Protein AF-A0AAV5U5J7-F1 (afdb_monomer)

Structure (mmCIF, N/CA/C/O backbone):
data_AF-A0AAV5U5J7-F1
#
_entry.id   AF-A0AAV5U5J7-F1
#
loop_
_atom_site.group_PDB
_atom_site.id
_atom_site.type_symbol
_atom_site.label_atom_id
_atom_site.label_alt_id
_atom_site.label_comp_id
_atom_site.label_asym_id
_atom_site.label_entity_id
_atom_site.label_seq_id
_atom_site.pdbx_PDB_ins_code
_atom_site.Cartn_x
_atom_site.Cartn_y
_atom_site.Cartn_z
_atom_site.occupancy
_atom_site.B_iso_or_equiv
_atom_site.auth_seq_id
_atom_site.auth_comp_id
_atom_site.auth_asym_id
_atom_site.auth_atom_id
_atom_site.pdbx_PDB_model_num
ATOM 1 N N . SER A 1 1 ? -88.909 -14.519 -6.803 1.00 51.06 1 SER A N 1
ATOM 2 C CA . SER A 1 1 ? -87.777 -15.425 -6.513 1.00 51.06 1 SER A CA 1
ATOM 3 C C . SER A 1 1 ? -86.490 -14.618 -6.503 1.00 51.06 1 SER A C 1
ATOM 5 O O . SER A 1 1 ? -86.057 -14.223 -7.568 1.00 51.06 1 SER A O 1
ATOM 7 N N . ASN A 1 2 ? -86.015 -14.069 -5.381 1.00 49.47 2 ASN A N 1
ATOM 8 C CA . ASN A 1 2 ? -85.337 -14.703 -4.232 1.00 49.47 2 ASN A CA 1
ATOM 9 C C . ASN A 1 2 ? -84.090 -15.538 -4.582 1.00 49.47 2 ASN A C 1
ATOM 11 O O . ASN A 1 2 ? -84.238 -16.695 -4.964 1.00 49.47 2 ASN A O 1
ATOM 15 N N . ARG A 1 3 ? -82.899 -14.947 -4.351 1.00 47.94 3 ARG A N 1
ATOM 16 C CA . ARG A 1 3 ? -81.673 -15.479 -3.685 1.00 47.94 3 ARG A CA 1
ATOM 17 C C . ARG A 1 3 ? -80.494 -14.546 -4.043 1.00 47.94 3 ARG A C 1
ATOM 19 O O . ARG A 1 3 ? -80.108 -14.510 -5.199 1.00 47.94 3 ARG A O 1
ATOM 26 N N . LYS A 1 4 ? -80.031 -13.616 -3.190 1.00 62.31 4 LYS A N 1
ATOM 27 C CA . LYS A 1 4 ? -79.188 -13.771 -1.974 1.00 62.31 4 LYS A CA 1
ATOM 28 C C . LYS A 1 4 ? -78.005 -14.741 -2.154 1.00 62.31 4 LYS A C 1
ATOM 30 O O . LYS A 1 4 ? -78.238 -15.947 -2.207 1.00 62.31 4 LYS A O 1
ATOM 35 N N . ARG A 1 5 ? -76.780 -14.191 -2.181 1.00 50.19 5 ARG A N 1
ATOM 36 C CA . ARG A 1 5 ? -75.490 -14.705 -1.648 1.00 50.19 5 ARG A CA 1
ATOM 37 C C . ARG A 1 5 ? -74.422 -13.636 -1.957 1.00 50.19 5 ARG A C 1
ATOM 39 O O . ARG A 1 5 ? -74.302 -13.279 -3.118 1.00 50.19 5 ARG A O 1
ATOM 46 N N . CYS A 1 6 ? -73.896 -12.868 -1.003 1.00 56.09 6 CYS A N 1
ATOM 47 C CA . CYS A 1 6 ? -73.040 -13.142 0.170 1.00 56.09 6 CYS A CA 1
ATOM 48 C C . CYS A 1 6 ? -71.631 -12.617 -0.141 1.00 56.09 6 CYS A C 1
ATOM 50 O O . CYS A 1 6 ? -70.964 -13.148 -1.021 1.00 56.09 6 CYS A O 1
ATOM 52 N N . LEU A 1 7 ? -71.273 -11.534 0.560 1.00 56.12 7 LEU A N 1
ATOM 53 C CA . LEU A 1 7 ? -69.918 -11.022 0.724 1.00 56.12 7 LEU A CA 1
ATOM 54 C C . LEU A 1 7 ? -69.031 -12.111 1.335 1.00 56.12 7 LEU A C 1
ATOM 56 O O . LEU A 1 7 ? -69.464 -12.779 2.275 1.00 56.12 7 LEU A O 1
ATOM 60 N N . GLU A 1 8 ? -67.793 -12.198 0.863 1.00 63.53 8 GLU A N 1
ATOM 61 C CA . GLU A 1 8 ? -66.664 -12.659 1.665 1.00 63.53 8 GLU A CA 1
ATOM 62 C C . GLU A 1 8 ? -65.643 -11.518 1.665 1.00 63.53 8 GLU A C 1
ATOM 64 O O . GLU A 1 8 ? -65.019 -11.211 0.649 1.00 63.53 8 GLU A O 1
ATOM 69 N N . ASP A 1 9 ? -65.596 -10.820 2.800 1.00 51.41 9 ASP A N 1
ATOM 70 C CA . ASP A 1 9 ? -64.576 -9.844 3.155 1.00 51.41 9 ASP A CA 1
ATOM 71 C C . ASP A 1 9 ? -63.324 -10.624 3.568 1.00 51.41 9 ASP A C 1
ATOM 73 O O . ASP A 1 9 ? -63.269 -11.180 4.667 1.00 51.41 9 ASP A O 1
ATOM 77 N N . ASP A 1 10 ? -62.333 -10.698 2.681 1.00 61.41 10 ASP A N 1
ATOM 78 C CA . ASP A 1 10 ? -61.033 -11.280 3.009 1.00 61.41 10 ASP A CA 1
ATOM 79 C C . ASP A 1 10 ? -60.192 -10.209 3.716 1.00 61.41 10 ASP A C 1
ATOM 81 O O . ASP A 1 10 ? -59.631 -9.290 3.108 1.00 61.41 10 ASP A O 1
ATOM 85 N N . ALA A 1 11 ? -60.210 -10.272 5.047 1.00 54.34 11 ALA A N 1
ATOM 86 C CA . ALA A 1 11 ? -59.433 -9.422 5.931 1.00 54.34 11 ALA A CA 1
ATOM 87 C C . ALA A 1 11 ? -57.948 -9.790 5.811 1.00 54.34 11 ALA A C 1
ATOM 89 O O . ALA A 1 11 ? -57.434 -10.628 6.547 1.00 54.34 11 ALA A O 1
ATOM 90 N N . GLY A 1 12 ? -57.256 -9.143 4.873 1.00 57.50 12 GLY A N 1
ATOM 91 C CA . GLY A 1 12 ? -55.800 -9.151 4.817 1.00 57.50 12 GLY A CA 1
ATOM 92 C C . GLY A 1 12 ? -55.228 -8.560 6.104 1.00 57.50 12 GLY A C 1
ATOM 93 O O . GLY A 1 12 ? -55.329 -7.354 6.338 1.00 57.50 12 GLY A O 1
ATOM 94 N N . GLU A 1 13 ? -54.648 -9.417 6.941 1.00 61.09 13 GLU A N 1
ATOM 95 C CA . GLU A 1 13 ? -53.905 -9.009 8.128 1.00 61.09 13 GLU A CA 1
ATOM 96 C C . GLU A 1 13 ? -52.778 -8.037 7.734 1.00 61.09 13 GLU A C 1
ATOM 98 O O . GLU A 1 13 ? -51.995 -8.330 6.820 1.00 61.09 13 GLU A O 1
ATOM 103 N N . PRO A 1 14 ? -52.650 -6.876 8.401 1.00 54.78 14 PRO A N 1
ATOM 104 C CA . PRO A 1 14 ? -51.485 -6.031 8.230 1.00 54.78 14 PRO A CA 1
ATOM 105 C C . PRO A 1 14 ? -50.305 -6.752 8.877 1.00 54.78 14 PRO A C 1
ATOM 107 O O . PRO A 1 14 ? -50.157 -6.771 10.096 1.00 54.78 14 PRO A O 1
ATOM 110 N N . ASN A 1 15 ? -49.473 -7.374 8.045 1.00 52.00 15 ASN A N 1
ATOM 111 C CA . ASN A 1 15 ? -48.201 -7.937 8.463 1.00 52.00 15 ASN A CA 1
ATOM 112 C C . ASN A 1 15 ? -47.311 -6.771 8.927 1.00 52.00 15 ASN A C 1
ATOM 114 O O . ASN A 1 15 ? -46.649 -6.112 8.120 1.00 52.00 15 ASN A O 1
ATOM 118 N N . GLU A 1 16 ? -47.371 -6.467 10.225 1.00 49.28 16 GLU A N 1
ATOM 119 C CA . GLU A 1 16 ? -46.454 -5.579 10.927 1.00 49.28 16 GLU A CA 1
ATOM 120 C C . GLU A 1 16 ? -45.058 -6.195 10.845 1.00 49.28 16 GLU A C 1
ATOM 122 O O . GLU A 1 16 ? -44.557 -6.827 11.774 1.00 49.28 16 GLU A O 1
ATOM 127 N N . HIS A 1 17 ? -44.392 -5.992 9.709 1.00 53.31 17 HIS A N 1
ATOM 128 C CA . HIS A 1 17 ? -42.948 -6.039 9.660 1.00 53.31 17 HIS A CA 1
ATOM 129 C C . HIS A 1 17 ? -42.455 -4.934 10.581 1.00 53.31 17 HIS A C 1
ATOM 131 O O . HIS A 1 17 ? -42.324 -3.771 10.199 1.00 53.31 17 HIS A O 1
ATOM 137 N N . THR A 1 18 ? -42.223 -5.332 11.829 1.00 47.66 18 THR A N 1
ATOM 138 C CA . THR A 1 18 ? -41.493 -4.597 12.841 1.00 47.66 18 THR A CA 1
ATOM 139 C C . THR A 1 18 ? -40.103 -4.352 12.268 1.00 47.66 18 THR A C 1
ATOM 141 O O . THR A 1 18 ? -39.163 -5.111 12.482 1.00 47.66 18 THR A O 1
ATOM 144 N N . THR A 1 19 ? -39.963 -3.299 11.466 1.00 53.06 19 THR A N 1
ATOM 145 C CA . THR A 1 19 ? -38.670 -2.711 11.158 1.00 53.06 19 THR A CA 1
ATOM 146 C C . THR A 1 19 ? -38.162 -2.192 12.488 1.00 53.06 19 THR A C 1
ATOM 148 O O . THR A 1 19 ? -38.529 -1.091 12.908 1.00 53.06 19 THR A O 1
ATOM 151 N N . SER A 1 20 ? -37.419 -3.042 13.205 1.00 50.25 20 SER A N 1
ATOM 152 C CA . SER A 1 20 ? -36.788 -2.698 14.466 1.00 50.25 20 SER A CA 1
ATOM 153 C C . SER A 1 20 ? -35.961 -1.453 14.203 1.00 50.25 20 SER A C 1
ATOM 155 O O . SER A 1 20 ? -34.934 -1.484 13.522 1.00 50.25 20 SER A O 1
ATOM 157 N N . LYS A 1 21 ? -36.481 -0.330 14.676 1.00 54.72 21 LYS A N 1
ATOM 158 C CA . LYS A 1 21 ? -35.815 0.956 14.647 1.00 54.72 21 LYS A CA 1
ATOM 159 C C . LYS A 1 21 ? -34.553 0.752 15.485 1.00 54.72 21 LYS A C 1
ATOM 161 O O . LYS A 1 21 ? -34.644 0.668 16.704 1.00 54.72 21 LYS A O 1
ATOM 166 N N . LEU A 1 22 ? -33.402 0.561 14.838 1.00 55.34 22 LEU A N 1
ATOM 167 C CA . LEU A 1 22 ? -32.097 0.492 15.497 1.00 55.34 22 LEU A CA 1
ATOM 168 C C . LEU A 1 22 ? -31.835 1.873 16.112 1.00 55.34 22 LEU A C 1
ATOM 170 O O . LEU A 1 22 ? -31.276 2.757 15.474 1.00 55.34 22 LEU A O 1
ATOM 174 N N . THR A 1 23 ? -32.350 2.097 17.320 1.00 57.25 23 THR A N 1
ATOM 175 C CA . THR A 1 23 ? -32.198 3.343 18.083 1.00 57.25 23 THR A CA 1
ATOM 176 C C . THR A 1 23 ? -31.231 3.190 19.248 1.00 57.25 23 THR A C 1
ATOM 178 O O . THR A 1 23 ? -31.250 4.017 20.157 1.00 57.25 23 THR A O 1
ATOM 181 N N . SER A 1 24 ? -30.386 2.160 19.276 1.00 57.66 24 SER A N 1
ATOM 182 C CA . SER A 1 24 ? -29.330 2.092 20.281 1.00 57.66 24 SER A CA 1
ATOM 183 C C . SER A 1 24 ? -28.071 2.754 19.729 1.00 57.66 24 SER A C 1
ATOM 185 O O . SER A 1 24 ? -27.214 2.104 19.139 1.00 57.66 24 SER A O 1
ATOM 187 N N . ASN A 1 25 ? -27.930 4.057 19.990 1.00 75.00 25 ASN A N 1
ATOM 188 C CA . ASN A 1 25 ? -26.627 4.741 20.031 1.00 75.00 25 ASN A CA 1
ATOM 189 C C . ASN A 1 25 ? -25.801 4.239 21.234 1.00 75.00 25 ASN A C 1
ATOM 191 O O . ASN A 1 25 ? -25.238 5.023 21.996 1.00 75.00 25 ASN A O 1
ATOM 195 N N . GLU A 1 26 ? -25.822 2.934 21.482 1.00 84.06 26 GLU A N 1
ATOM 196 C CA . GLU A 1 26 ? -25.147 2.319 22.603 1.00 84.06 26 GLU A CA 1
ATOM 197 C C . GLU A 1 26 ? -23.751 1.907 22.152 1.00 84.06 26 GLU A C 1
ATOM 199 O O . GLU A 1 26 ? -23.568 1.200 21.162 1.00 84.06 26 GLU A O 1
ATOM 204 N N . ASP A 1 27 ? -22.748 2.389 22.875 1.00 83.69 27 ASP A N 1
ATOM 205 C CA . ASP A 1 27 ? -21.366 2.015 22.634 1.00 83.69 27 ASP A CA 1
ATOM 206 C C . ASP A 1 27 ? -21.113 0.618 23.213 1.00 83.69 27 ASP A C 1
ATOM 208 O O . ASP A 1 27 ? -20.888 0.427 24.411 1.00 83.69 27 ASP A O 1
ATOM 212 N N . HIS A 1 28 ? -21.213 -0.383 22.342 1.00 86.19 28 HIS A N 1
ATOM 213 C CA . HIS A 1 28 ? -20.948 -1.775 22.689 1.00 86.19 28 HIS A CA 1
ATOM 214 C C . HIS A 1 28 ? -19.447 -2.084 22.757 1.00 86.19 28 HIS A C 1
ATOM 216 O O . HIS A 1 28 ? -19.055 -3.007 23.470 1.00 86.19 28 HIS A O 1
ATOM 222 N N . LEU A 1 29 ? -18.606 -1.313 22.055 1.00 89.00 29 LEU A N 1
ATOM 223 C CA . LEU A 1 29 ? -17.165 -1.554 21.996 1.00 89.00 29 LEU A CA 1
ATOM 224 C C . LEU A 1 29 ? -16.479 -1.146 23.298 1.00 89.00 29 LEU A C 1
ATOM 226 O O . LEU A 1 29 ? -15.605 -1.869 23.769 1.00 89.00 29 LEU A O 1
ATOM 230 N N . SER A 1 30 ? -16.892 -0.044 23.934 1.00 88.12 30 SER A N 1
ATOM 231 C CA . SER A 1 30 ? -16.263 0.382 25.193 1.00 88.12 30 SER A CA 1
ATOM 232 C C . SER A 1 30 ? -16.449 -0.602 26.345 1.00 88.12 30 SER A C 1
ATOM 234 O O . SER A 1 30 ? -15.605 -0.635 27.243 1.00 88.12 30 SER A O 1
ATOM 236 N N . LYS A 1 31 ? -17.495 -1.436 26.300 1.00 92.69 31 LYS A N 1
ATOM 237 C CA . LYS A 1 31 ? -17.785 -2.459 27.318 1.00 92.69 31 LYS A CA 1
ATOM 238 C C . LYS A 1 31 ? -16.932 -3.719 27.182 1.00 92.69 31 LYS A C 1
ATOM 240 O O . LYS A 1 31 ? -16.872 -4.506 28.125 1.00 92.69 31 LYS A O 1
ATOM 245 N N . LEU A 1 32 ? -16.305 -3.935 26.027 1.00 93.69 32 LEU A N 1
ATOM 246 C CA . LEU A 1 32 ? -15.478 -5.111 25.797 1.00 93.69 32 LEU A CA 1
ATOM 247 C C . LEU A 1 32 ? -14.087 -4.935 26.424 1.00 93.69 32 LEU A C 1
ATOM 249 O O . LEU A 1 32 ? -13.547 -3.827 26.414 1.00 93.69 32 LEU A O 1
ATOM 253 N N . PRO A 1 33 ? -13.479 -6.011 26.944 1.00 95.44 33 PRO A N 1
ATOM 254 C CA . PRO A 1 33 ? -12.059 -6.048 27.284 1.00 95.44 33 PRO A CA 1
ATOM 255 C C . PRO A 1 33 ? -11.142 -5.775 26.074 1.00 95.44 33 PRO A C 1
ATOM 257 O O . PRO A 1 33 ? -11.509 -6.048 24.930 1.00 95.44 33 PRO A O 1
ATOM 260 N N . ASP A 1 34 ? -9.940 -5.241 26.318 1.00 94.38 34 ASP A N 1
ATOM 261 C CA . ASP A 1 34 ? -8.992 -4.855 25.256 1.00 94.38 34 ASP A CA 1
ATOM 262 C C . ASP A 1 34 ? -8.553 -6.025 24.364 1.00 94.38 34 ASP A C 1
ATOM 264 O O . ASP A 1 34 ? -8.343 -5.838 23.168 1.00 94.38 34 ASP A O 1
ATOM 268 N N . ASP A 1 35 ? -8.418 -7.228 24.921 1.00 92.44 35 ASP A N 1
ATOM 269 C CA . ASP A 1 35 ? -8.082 -8.452 24.189 1.00 92.44 35 ASP A CA 1
ATOM 270 C C . ASP A 1 35 ? -9.204 -8.874 23.230 1.00 92.44 35 ASP A C 1
ATOM 272 O O . ASP A 1 35 ? -8.927 -9.218 22.083 1.00 92.44 35 ASP A O 1
ATOM 276 N N . CYS A 1 36 ? -10.464 -8.758 23.655 1.00 93.94 36 CYS A N 1
ATOM 277 C CA . CYS A 1 36 ? -11.628 -9.012 22.804 1.00 93.94 36 CYS A CA 1
ATOM 278 C C . CYS A 1 36 ? -11.722 -7.996 21.659 1.00 93.94 36 CYS A C 1
ATOM 280 O O . CYS A 1 36 ? -11.979 -8.368 20.517 1.00 93.94 36 CYS A O 1
ATOM 282 N N . ILE A 1 37 ? -11.488 -6.711 21.948 1.00 93.12 37 ILE A N 1
ATOM 283 C CA . ILE A 1 37 ? -11.458 -5.670 20.912 1.00 93.12 37 ILE A CA 1
ATOM 284 C C . ILE A 1 37 ? -10.321 -5.949 19.934 1.00 93.12 37 ILE A C 1
ATOM 286 O O . ILE A 1 37 ? -10.532 -5.894 18.728 1.00 93.12 37 ILE A O 1
ATOM 290 N N . ARG A 1 38 ? -9.131 -6.299 20.431 1.00 90.19 38 ARG A N 1
ATOM 291 C CA . ARG A 1 38 ? -7.986 -6.642 19.586 1.00 90.19 38 ARG A CA 1
ATOM 292 C C . ARG A 1 38 ? -8.303 -7.815 18.657 1.00 90.19 38 ARG A C 1
ATOM 294 O O . ARG A 1 38 ? -8.033 -7.713 17.470 1.00 90.19 38 ARG A O 1
ATOM 301 N N . ASP A 1 39 ? -8.941 -8.872 19.153 1.00 89.00 39 ASP A N 1
ATOM 302 C CA . ASP A 1 39 ? -9.355 -10.021 18.333 1.00 89.00 39 ASP A CA 1
ATOM 303 C C . ASP A 1 39 ? -10.356 -9.636 17.221 1.00 89.00 39 ASP A C 1
ATOM 305 O O . ASP A 1 39 ? -10.334 -10.204 16.131 1.00 89.00 39 ASP A O 1
ATOM 309 N N . ILE A 1 40 ? -11.212 -8.633 17.454 1.00 90.31 40 ILE A N 1
ATOM 310 C CA . ILE A 1 40 ? -12.084 -8.061 16.413 1.00 90.31 40 ILE A CA 1
ATOM 311 C C . ILE A 1 40 ? -11.258 -7.243 15.410 1.00 90.31 40 ILE A C 1
ATOM 313 O O . ILE A 1 40 ? -11.391 -7.435 14.202 1.00 90.31 40 ILE A O 1
ATOM 317 N N . LEU A 1 41 ? -10.390 -6.355 15.903 1.00 90.75 41 LEU A N 1
ATOM 318 C CA . LEU A 1 41 ? -9.554 -5.467 15.092 1.00 90.75 41 LEU A CA 1
ATOM 319 C C . LEU A 1 41 ? -8.545 -6.231 14.213 1.00 90.75 41 LEU A C 1
ATOM 321 O O . LEU A 1 41 ? -8.245 -5.799 13.106 1.00 90.75 41 LEU A O 1
ATOM 325 N N . GLU A 1 42 ? -8.047 -7.385 14.661 1.00 87.50 42 GLU A N 1
ATOM 326 C CA . GLU A 1 42 ? -7.155 -8.258 13.881 1.00 87.50 42 GLU A CA 1
ATOM 327 C C . GLU A 1 42 ? -7.877 -8.941 12.695 1.00 87.50 42 GLU A C 1
ATOM 329 O O . GLU A 1 42 ? -7.225 -9.396 11.756 1.00 87.50 42 GLU A O 1
ATOM 334 N N . ARG A 1 43 ? -9.218 -9.008 12.705 1.00 85.50 43 ARG A N 1
ATOM 335 C CA . ARG A 1 43 ? -10.025 -9.657 11.651 1.00 85.50 43 ARG A CA 1
ATOM 336 C C . ARG A 1 43 ? -10.565 -8.707 10.587 1.00 85.50 43 ARG A C 1
ATOM 338 O O . ARG A 1 43 ? -11.021 -9.187 9.552 1.00 85.50 43 ARG A O 1
ATOM 345 N N . ILE A 1 44 ? -10.561 -7.406 10.846 1.00 87.19 44 ILE A N 1
ATOM 346 C CA . ILE A 1 44 ? -11.013 -6.393 9.886 1.00 87.19 44 ILE A CA 1
ATOM 347 C C . ILE A 1 44 ? -9.850 -5.931 9.005 1.00 87.19 44 ILE A C 1
ATOM 349 O O . ILE A 1 44 ? -8.678 -6.196 9.298 1.00 87.19 44 ILE A O 1
ATOM 353 N N . ASP A 1 45 ? -10.177 -5.270 7.897 1.00 82.19 45 ASP A N 1
ATOM 354 C CA . ASP A 1 45 ? -9.158 -4.777 6.981 1.00 82.19 45 ASP A CA 1
ATOM 355 C C . ASP A 1 45 ? -8.498 -3.484 7.500 1.00 82.19 45 ASP A C 1
ATOM 357 O O . ASP A 1 45 ? -8.911 -2.848 8.475 1.00 82.19 45 ASP A O 1
ATOM 361 N N . HIS A 1 46 ? -7.414 -3.083 6.844 1.00 81.19 46 HIS A N 1
ATOM 362 C CA . HIS A 1 46 ? -6.689 -1.875 7.222 1.00 81.19 46 HIS A CA 1
ATOM 363 C C . HIS A 1 46 ? -7.469 -0.568 7.019 1.00 81.19 46 HIS A C 1
ATOM 365 O O . HIS A 1 46 ? -7.096 0.436 7.627 1.00 81.19 46 HIS A O 1
ATOM 371 N N . ALA A 1 47 ? -8.467 -0.535 6.132 1.00 78.69 47 ALA A N 1
ATOM 372 C CA . ALA A 1 47 ? -9.279 0.657 5.916 1.00 78.69 47 ALA A CA 1
ATOM 373 C C . ALA A 1 47 ? -10.252 0.843 7.085 1.00 78.69 47 ALA A C 1
ATOM 375 O O . ALA A 1 47 ? -10.293 1.926 7.668 1.00 78.69 47 ALA A O 1
ATOM 376 N N . ASP A 1 48 ? -10.923 -0.233 7.491 1.00 82.62 48 ASP A N 1
ATOM 377 C CA . ASP A 1 48 ? -11.811 -0.251 8.652 1.00 82.62 48 ASP A CA 1
ATOM 378 C C . ASP A 1 48 ? -11.045 0.076 9.945 1.00 82.62 48 ASP A C 1
ATOM 380 O O . ASP A 1 48 ? -11.548 0.803 10.803 1.00 82.62 48 ASP A O 1
ATOM 384 N N . LEU A 1 49 ? -9.794 -0.387 10.078 1.00 86.31 49 LEU A N 1
ATOM 385 C CA . LEU A 1 49 ? -8.923 -0.013 11.201 1.00 86.31 49 LEU A CA 1
ATOM 386 C C . LEU A 1 49 ? -8.611 1.479 11.251 1.00 86.31 49 LEU A C 1
ATOM 388 O O . LEU A 1 49 ? -8.599 2.069 12.332 1.00 86.31 49 LEU A O 1
ATOM 392 N N . ASP A 1 50 ? -8.325 2.089 10.101 1.00 82.88 50 ASP A N 1
ATOM 393 C CA . ASP A 1 50 ? -8.038 3.519 10.049 1.00 82.88 50 ASP A CA 1
ATOM 394 C C . ASP A 1 50 ? -9.290 4.335 10.412 1.00 82.88 50 ASP A C 1
ATOM 396 O O . ASP A 1 50 ? -9.166 5.344 11.104 1.00 82.88 50 ASP A O 1
ATOM 400 N N . GLU A 1 51 ? -10.489 3.884 10.025 1.00 85.31 51 GLU A N 1
ATOM 401 C CA . GLU A 1 51 ? -11.750 4.493 10.465 1.00 85.31 51 GLU A CA 1
ATOM 402 C C . GLU A 1 51 ? -11.977 4.300 11.971 1.00 85.31 51 GLU A C 1
ATOM 404 O O . GLU A 1 51 ? -12.229 5.276 12.685 1.00 85.31 51 GLU A O 1
ATOM 409 N N . ALA A 1 52 ? -11.804 3.079 12.489 1.00 86.75 52 ALA A N 1
ATOM 410 C CA . ALA A 1 52 ? -11.956 2.764 13.909 1.00 86.75 52 ALA A CA 1
ATOM 411 C C . ALA A 1 52 ? -11.010 3.590 14.797 1.00 86.75 52 ALA A C 1
ATOM 413 O O . ALA A 1 52 ? -11.412 4.070 15.862 1.00 86.75 52 ALA A O 1
ATOM 414 N N . ALA A 1 53 ? -9.776 3.824 14.339 1.00 88.00 53 ALA A N 1
ATOM 415 C CA . ALA A 1 53 ? -8.794 4.648 15.036 1.00 88.00 53 ALA A CA 1
ATOM 416 C C . ALA A 1 53 ? -9.254 6.106 15.228 1.00 88.00 53 ALA A C 1
ATOM 418 O O . ALA A 1 53 ? -8.830 6.761 16.180 1.00 88.00 53 ALA A O 1
ATOM 419 N N . THR A 1 54 ? -10.150 6.618 14.375 1.00 87.69 54 THR A N 1
ATOM 420 C CA . THR A 1 54 ? -10.693 7.981 14.519 1.00 87.69 54 THR A CA 1
ATOM 421 C C . THR A 1 54 ? -11.783 8.103 15.584 1.00 87.69 54 THR A C 1
ATOM 423 O O . THR A 1 54 ? -12.077 9.214 16.025 1.00 87.69 54 THR A O 1
ATOM 426 N N . LEU A 1 55 ? -12.370 6.984 16.026 1.00 87.94 55 LEU A N 1
ATOM 427 C CA . LEU A 1 55 ? -13.531 6.987 16.920 1.00 87.94 55 LEU A CA 1
ATOM 428 C C . LEU A 1 55 ? -13.157 7.271 18.381 1.00 87.94 55 LEU A C 1
ATOM 430 O O . LEU A 1 55 ? -13.911 7.925 19.099 1.00 87.94 55 LEU A O 1
ATOM 434 N N . SER A 1 56 ? -12.005 6.779 18.849 1.00 91.50 56 SER A N 1
ATOM 435 C CA . SER A 1 56 ? -11.513 7.053 20.205 1.00 91.50 56 SER A CA 1
ATOM 436 C C . SER A 1 56 ? -10.008 6.825 20.332 1.00 91.50 56 SER A C 1
ATOM 438 O O . SER A 1 56 ? -9.419 6.043 19.591 1.00 91.50 56 SER A O 1
ATOM 440 N N . ARG A 1 57 ? -9.382 7.439 21.346 1.00 90.56 57 ARG A N 1
ATOM 441 C CA . ARG A 1 57 ? -7.955 7.225 21.645 1.00 90.56 57 ARG A CA 1
ATOM 442 C C . ARG A 1 57 ? -7.634 5.757 21.946 1.00 90.56 57 ARG A C 1
ATOM 444 O O . ARG A 1 57 ? -6.644 5.240 21.448 1.00 90.56 57 ARG A O 1
ATOM 451 N N . ARG A 1 58 ? -8.507 5.079 22.700 1.00 92.75 58 ARG A N 1
ATOM 452 C CA . ARG A 1 58 ? -8.369 3.649 23.012 1.00 92.75 58 ARG A CA 1
ATOM 453 C C . ARG A 1 58 ? -8.365 2.803 21.738 1.00 92.75 58 ARG A C 1
ATOM 455 O O . ARG A 1 58 ? -7.519 1.930 21.592 1.00 92.75 58 ARG A O 1
ATOM 462 N N . LEU A 1 59 ? -9.279 3.080 20.806 1.00 90.44 59 LEU A N 1
ATOM 463 C CA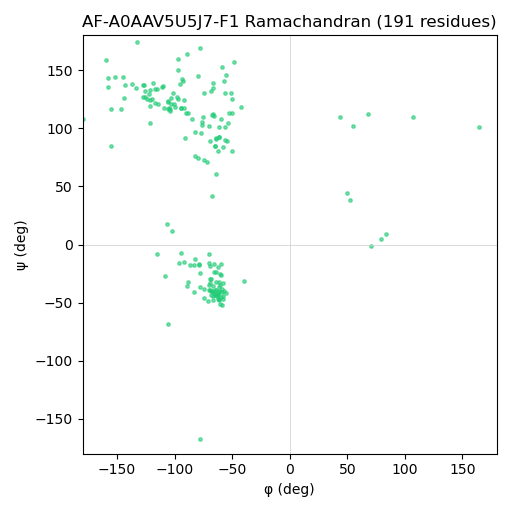 . LEU A 1 59 ? -9.318 2.378 19.522 1.00 90.44 59 LEU A CA 1
ATOM 464 C C . LEU A 1 59 ? -8.127 2.729 18.634 1.00 90.44 59 LEU A C 1
ATOM 466 O O . LEU A 1 59 ? -7.650 1.842 17.939 1.00 90.44 59 LEU A O 1
ATOM 470 N N . SER A 1 60 ? -7.604 3.955 18.685 1.00 90.88 60 SER A N 1
ATOM 471 C CA . SER A 1 60 ? -6.356 4.308 17.996 1.00 90.88 60 SER A CA 1
ATOM 472 C C . SER A 1 60 ? -5.192 3.436 18.471 1.00 90.88 60 SER A C 1
ATOM 474 O O . SER A 1 60 ? -4.550 2.782 17.652 1.00 90.88 60 SER A O 1
ATOM 476 N N . ASP A 1 61 ? -4.970 3.361 19.786 1.00 90.62 61 ASP A N 1
ATOM 477 C CA . ASP A 1 61 ? -3.865 2.591 20.372 1.00 90.62 61 ASP A CA 1
ATOM 478 C C . ASP A 1 61 ? -3.997 1.088 20.048 1.00 90.62 61 ASP A C 1
ATOM 480 O O . ASP A 1 61 ? -3.033 0.418 19.661 1.00 90.62 61 ASP A O 1
ATOM 484 N N . LEU A 1 62 ? -5.218 0.550 20.155 1.00 90.56 62 LEU A N 1
ATOM 485 C CA . LEU A 1 62 ? -5.492 -0.851 19.837 1.00 90.56 62 LEU A CA 1
ATOM 486 C C . LEU A 1 62 ? -5.371 -1.140 18.336 1.00 90.56 62 LEU A C 1
ATOM 488 O O . LEU A 1 62 ? -4.815 -2.180 17.973 1.00 90.56 62 LEU A O 1
ATOM 492 N N . SER A 1 63 ? -5.816 -0.230 17.469 1.00 88.12 63 SER A N 1
ATOM 493 C CA . SER A 1 63 ? -5.707 -0.378 16.012 1.00 88.12 63 SER A CA 1
ATOM 494 C C . SER A 1 63 ? -4.250 -0.380 15.565 1.00 88.12 63 SER A C 1
ATOM 496 O O . SER A 1 63 ? -3.861 -1.233 14.769 1.00 88.12 63 SER A O 1
ATOM 498 N N . ASP A 1 64 ? -3.414 0.492 16.134 1.00 84.50 64 ASP A N 1
ATOM 499 C CA . ASP A 1 64 ? -1.977 0.503 15.854 1.00 84.50 64 ASP A CA 1
ATOM 500 C C . ASP A 1 64 ? -1.309 -0.816 16.272 1.00 84.50 64 ASP A C 1
ATOM 502 O O . ASP A 1 64 ? -0.509 -1.366 15.512 1.00 84.50 64 ASP A O 1
ATOM 506 N N . SER A 1 65 ? -1.687 -1.376 17.429 1.00 86.31 65 SER A N 1
ATOM 507 C CA . SER A 1 65 ? -1.166 -2.673 17.891 1.00 86.31 65 SER A CA 1
ATOM 508 C C . SER A 1 65 ? -1.636 -3.865 17.047 1.00 86.31 65 SER A C 1
ATOM 510 O O . SER A 1 65 ? -0.908 -4.848 16.912 1.00 86.31 65 SER A O 1
ATOM 512 N N . SER A 1 66 ? -2.833 -3.771 16.460 1.00 86.69 66 SER A N 1
ATOM 513 C CA . SER A 1 66 ? -3.449 -4.838 15.656 1.00 86.69 66 SER A CA 1
ATOM 514 C C . SER A 1 66 ? -3.017 -4.783 14.190 1.00 86.69 66 SER A C 1
ATOM 516 O O . SER A 1 66 ? -3.135 -5.769 13.468 1.00 86.69 66 SER A O 1
ATOM 518 N N . ARG A 1 67 ? -2.473 -3.644 13.737 1.00 81.62 67 ARG A N 1
ATOM 519 C CA . ARG A 1 67 ? -2.172 -3.374 12.326 1.00 81.62 67 ARG A CA 1
ATOM 520 C C . ARG A 1 67 ? -1.216 -4.392 11.702 1.00 81.62 67 ARG A C 1
ATOM 522 O O . ARG A 1 67 ? -1.358 -4.689 10.528 1.00 81.62 67 ARG A O 1
ATOM 529 N N . SER A 1 68 ? -0.264 -4.944 12.452 1.00 79.62 68 SER A N 1
ATOM 530 C CA . SER A 1 68 ? 0.671 -5.957 11.928 1.00 79.62 68 SER A CA 1
ATOM 531 C C . SER A 1 68 ? 0.024 -7.317 11.647 1.00 79.62 68 SER A C 1
ATOM 533 O O . SER A 1 68 ? 0.620 -8.137 10.953 1.00 79.62 68 SER A O 1
ATOM 535 N N . LYS A 1 69 ? -1.173 -7.559 12.188 1.00 81.88 69 LYS A N 1
ATOM 536 C CA . LYS A 1 69 ? -1.929 -8.809 12.051 1.00 81.88 69 LYS A CA 1
ATOM 537 C C . LYS A 1 69 ? -3.243 -8.649 11.292 1.00 81.88 69 LYS A C 1
ATOM 539 O O . LYS A 1 69 ? -3.890 -9.651 11.004 1.00 81.88 69 LYS A O 1
ATOM 544 N N . ALA A 1 70 ? -3.631 -7.410 11.001 1.00 81.38 70 ALA A N 1
ATOM 545 C CA . ALA A 1 70 ? -4.809 -7.098 10.214 1.00 81.38 70 ALA A CA 1
ATOM 546 C C . ALA A 1 70 ? -4.759 -7.811 8.861 1.00 81.38 70 ALA A C 1
ATOM 548 O O . ALA A 1 70 ? -3.684 -7.996 8.278 1.00 81.38 70 ALA A O 1
ATOM 549 N N . GLN A 1 71 ? -5.922 -8.210 8.353 1.00 79.31 71 GLN A N 1
ATOM 550 C CA . GLN A 1 71 ? -5.961 -8.902 7.075 1.00 79.31 71 GLN A CA 1
ATOM 551 C C . GLN A 1 71 ? -5.716 -7.920 5.921 1.00 79.31 71 GLN A C 1
ATOM 553 O O . GLN A 1 71 ? -6.382 -6.882 5.838 1.00 79.31 71 GLN A O 1
ATOM 558 N N . PRO A 1 72 ? -4.793 -8.235 4.993 1.00 81.00 72 PRO A N 1
ATOM 559 C CA . PRO A 1 72 ? -4.669 -7.466 3.770 1.00 81.00 72 PRO A CA 1
ATOM 560 C C . PRO A 1 72 ? -5.926 -7.660 2.917 1.00 81.00 72 PRO A C 1
ATOM 562 O O . PRO A 1 72 ? -6.399 -8.779 2.713 1.00 81.00 72 PRO A O 1
ATOM 565 N N . ALA A 1 73 ? -6.445 -6.561 2.385 1.00 83.94 73 ALA A N 1
ATOM 566 C CA . ALA A 1 73 ? -7.591 -6.544 1.499 1.00 83.94 73 ALA A CA 1
ATOM 567 C C . ALA A 1 73 ? -7.259 -7.222 0.159 1.00 83.94 73 ALA A C 1
ATOM 569 O O . ALA A 1 73 ? -6.186 -7.018 -0.413 1.00 83.94 73 ALA A O 1
ATOM 570 N N . GLU A 1 74 ? -8.182 -8.010 -0.391 1.00 86.12 74 GLU A N 1
ATOM 571 C CA . GLU A 1 74 ? -7.978 -8.619 -1.708 1.00 86.12 74 GLU A CA 1
ATOM 572 C C . GLU A 1 74 ? -8.165 -7.588 -2.828 1.00 86.12 74 GLU A C 1
ATOM 574 O O . GLU A 1 74 ? -9.279 -7.164 -3.132 1.00 86.12 74 GLU A O 1
ATOM 579 N N . ALA A 1 75 ? -7.070 -7.214 -3.486 1.00 87.88 75 ALA A N 1
ATOM 580 C CA . ALA A 1 75 ? -7.073 -6.375 -4.674 1.00 87.88 75 ALA A CA 1
ATOM 581 C C . ALA A 1 75 ? -7.093 -7.226 -5.954 1.00 87.88 75 ALA A C 1
ATOM 583 O O . ALA A 1 75 ? -6.410 -8.247 -6.086 1.00 87.88 75 ALA A O 1
ATOM 584 N N . GLU A 1 76 ? -7.860 -6.778 -6.945 1.00 89.25 76 GLU A N 1
ATOM 585 C CA . GLU A 1 76 ? -8.029 -7.485 -8.217 1.00 89.25 76 GLU A CA 1
ATOM 586 C C . GLU A 1 76 ? -6.735 -7.467 -9.036 1.00 89.25 76 GLU A C 1
ATOM 588 O O . GLU A 1 76 ? -6.334 -8.472 -9.635 1.00 89.25 76 GLU A O 1
ATOM 593 N N . ARG A 1 77 ? -6.078 -6.304 -9.077 1.00 89.88 77 ARG A N 1
ATOM 594 C CA . ARG A 1 77 ? -4.956 -6.069 -9.981 1.00 89.88 77 ARG A CA 1
ATOM 595 C C . ARG A 1 77 ? -4.050 -4.944 -9.507 1.00 89.88 77 ARG A C 1
ATOM 597 O O . ARG A 1 77 ? -4.530 -3.867 -9.157 1.00 89.88 77 ARG A O 1
ATOM 604 N N . LEU A 1 78 ? -2.749 -5.195 -9.592 1.00 91.50 78 LEU A N 1
ATOM 605 C CA . LEU A 1 78 ? -1.695 -4.190 -9.579 1.00 91.50 78 LEU A CA 1
ATOM 606 C C . LEU A 1 78 ? -1.190 -4.005 -11.014 1.00 91.50 78 LEU A C 1
ATOM 608 O O . LEU A 1 78 ? -0.826 -4.976 -11.674 1.00 91.50 78 LEU A O 1
ATOM 612 N N . GLU A 1 79 ? -1.177 -2.779 -11.524 1.00 92.00 79 GLU A N 1
ATOM 613 C CA . GLU A 1 79 ? -0.436 -2.442 -12.741 1.00 92.00 79 GLU A CA 1
ATOM 614 C C . GLU A 1 79 ? 0.738 -1.534 -12.395 1.00 92.00 79 GLU A C 1
ATOM 616 O O . GLU A 1 7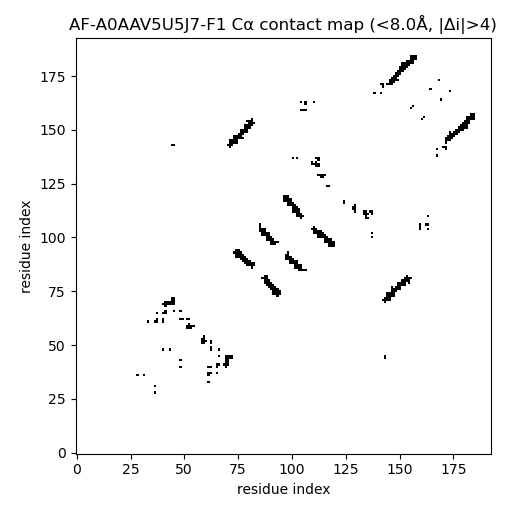9 ? 0.579 -0.591 -11.625 1.00 92.00 79 GLU A O 1
ATOM 621 N N . ILE A 1 80 ? 1.904 -1.815 -12.967 1.00 91.19 80 ILE A N 1
ATOM 622 C CA . ILE A 1 80 ? 3.126 -1.044 -12.758 1.00 91.19 80 ILE A CA 1
ATOM 623 C C . ILE A 1 80 ? 3.597 -0.540 -14.111 1.00 91.19 80 ILE A C 1
ATOM 625 O O . ILE A 1 80 ? 3.880 -1.330 -15.013 1.00 91.19 80 ILE A O 1
ATOM 629 N N . GLU A 1 81 ? 3.670 0.777 -14.245 1.00 91.31 81 GLU A N 1
ATOM 630 C CA . GLU A 1 81 ? 4.137 1.446 -15.449 1.00 91.31 81 GLU A CA 1
ATOM 631 C C . GLU A 1 81 ? 5.334 2.339 -15.146 1.00 91.31 81 GLU A C 1
ATOM 633 O O . GLU A 1 81 ? 5.312 3.122 -14.200 1.00 91.31 81 GLU A O 1
ATOM 638 N N . GLN A 1 82 ? 6.379 2.241 -15.962 1.00 88.31 82 GLN A N 1
ATOM 639 C CA . GLN A 1 82 ? 7.486 3.189 -15.936 1.00 88.31 82 GLN A CA 1
ATOM 640 C C . GLN A 1 82 ? 7.251 4.222 -17.038 1.00 88.31 82 GLN A C 1
ATOM 642 O O . GLN A 1 82 ? 7.015 3.853 -18.185 1.00 88.31 82 GLN A O 1
ATOM 647 N N . VAL A 1 83 ? 7.276 5.515 -16.702 1.00 85.50 83 VAL A N 1
ATOM 648 C CA . VAL A 1 83 ? 7.020 6.578 -17.694 1.00 85.50 83 VAL A CA 1
ATOM 649 C C . VAL A 1 83 ? 8.332 7.268 -18.067 1.00 85.50 83 VAL A C 1
ATOM 651 O O . VAL A 1 83 ? 8.800 7.050 -19.181 1.00 85.50 83 VAL A O 1
ATOM 654 N N . PRO A 1 84 ? 9.001 8.027 -17.179 1.00 85.56 84 PRO A N 1
ATOM 655 C CA . PRO A 1 84 ? 10.426 8.290 -17.316 1.00 85.56 84 PRO A CA 1
ATOM 656 C C . PRO A 1 84 ? 11.262 7.326 -16.447 1.00 85.56 84 PRO A C 1
ATOM 658 O O . PRO A 1 84 ? 10.754 6.773 -15.464 1.00 85.56 84 PRO A O 1
ATOM 661 N N . PRO A 1 85 ? 12.562 7.152 -16.751 1.00 81.56 85 PRO A N 1
ATOM 662 C CA . PRO A 1 85 ? 13.486 6.441 -15.874 1.00 81.56 85 PRO A CA 1
ATOM 663 C C . PRO A 1 85 ? 13.428 6.979 -14.439 1.00 81.56 85 PRO A C 1
ATOM 665 O O . PRO A 1 85 ? 13.477 8.186 -14.207 1.00 81.56 85 PRO A O 1
ATOM 668 N N . GLY A 1 86 ? 13.295 6.064 -13.480 1.00 81.81 86 GLY A N 1
ATOM 669 C CA . GLY A 1 86 ? 13.230 6.368 -12.052 1.00 81.81 86 GLY A CA 1
ATOM 670 C C . GLY A 1 86 ? 11.882 6.868 -11.518 1.00 81.81 86 GLY A C 1
ATOM 671 O O . GLY A 1 86 ? 11.798 7.200 -10.336 1.00 81.81 86 GLY A O 1
ATOM 672 N N . LEU A 1 87 ? 10.821 6.904 -12.333 1.00 87.94 87 LEU A N 1
ATOM 673 C CA . LEU A 1 87 ? 9.455 7.167 -11.869 1.00 87.94 87 LEU A CA 1
ATOM 674 C C . LEU A 1 87 ? 8.505 6.049 -12.309 1.00 87.94 87 LEU A C 1
ATOM 676 O O . LEU A 1 87 ? 8.380 5.729 -13.492 1.00 87.94 87 LEU A O 1
ATOM 680 N N . PHE A 1 88 ? 7.794 5.513 -11.329 1.00 88.88 88 PHE A N 1
ATOM 681 C CA . PHE A 1 88 ? 6.873 4.399 -11.449 1.00 88.88 88 PHE A CA 1
ATOM 682 C C . PHE A 1 88 ? 5.459 4.851 -11.101 1.00 88.88 88 PHE A C 1
ATOM 684 O O . PHE A 1 88 ? 5.226 5.516 -10.093 1.00 88.88 88 PHE A O 1
ATOM 691 N N . TYR A 1 89 ? 4.505 4.459 -11.929 1.00 91.25 89 TYR A N 1
ATOM 692 C CA . TYR A 1 89 ? 3.083 4.611 -11.689 1.00 91.25 89 TYR A CA 1
ATOM 693 C C . TYR A 1 89 ? 2.512 3.255 -11.318 1.00 91.25 89 TYR A C 1
ATOM 695 O O . TYR A 1 89 ? 2.555 2.313 -12.107 1.00 91.25 89 TYR A O 1
ATOM 703 N N . LEU A 1 90 ? 1.980 3.160 -10.106 1.00 91.69 90 LEU A N 1
ATOM 704 C CA . LEU A 1 90 ? 1.318 1.962 -9.620 1.00 91.69 90 LEU A CA 1
ATOM 705 C C . LEU A 1 90 ? -0.178 2.217 -9.620 1.00 91.69 90 LEU A C 1
ATOM 707 O O . LEU A 1 90 ? -0.656 3.161 -8.993 1.00 91.69 90 LEU A O 1
ATOM 711 N N . LEU A 1 91 ? -0.920 1.374 -10.320 1.00 92.12 91 LEU A N 1
ATOM 712 C CA . LEU A 1 91 ? -2.369 1.401 -10.363 1.00 92.12 91 LEU A CA 1
ATOM 713 C C . LEU A 1 91 ? -2.911 0.186 -9.613 1.00 92.12 91 LEU A C 1
ATOM 715 O O . LEU A 1 91 ? -2.695 -0.949 -10.025 1.00 92.12 91 LEU A O 1
ATOM 719 N N . VAL A 1 92 ? -3.646 0.427 -8.537 1.00 91.50 92 VAL A N 1
ATOM 720 C CA . VAL A 1 92 ? -4.303 -0.610 -7.737 1.00 91.50 92 VAL A CA 1
ATOM 721 C C . VAL A 1 92 ? -5.797 -0.586 -8.017 1.00 91.50 92 VAL A C 1
ATOM 723 O O . VAL A 1 92 ? -6.442 0.441 -7.808 1.00 91.50 92 VAL A O 1
ATOM 726 N N . ALA A 1 93 ? -6.352 -1.711 -8.467 1.00 91.19 93 ALA A N 1
ATOM 727 C CA . ALA A 1 93 ? -7.792 -1.922 -8.593 1.00 91.19 93 ALA A CA 1
ATOM 728 C C . ALA A 1 93 ? -8.318 -2.734 -7.397 1.00 91.19 93 ALA A C 1
ATOM 730 O O . ALA A 1 93 ? -7.909 -3.879 -7.193 1.00 91.19 93 ALA A O 1
ATOM 731 N N . TYR A 1 94 ? -9.220 -2.141 -6.615 1.00 88.81 94 TYR A N 1
ATOM 732 C CA . TYR A 1 94 ? -9.793 -2.723 -5.400 1.00 88.81 94 TYR A CA 1
ATOM 733 C C . TYR A 1 94 ? -11.263 -2.320 -5.245 1.00 88.81 94 TYR A C 1
ATOM 735 O O . TYR A 1 94 ? -11.569 -1.128 -5.251 1.00 88.81 94 TYR A O 1
ATOM 743 N N . ALA A 1 95 ? -12.166 -3.296 -5.090 1.00 86.81 95 ALA A N 1
ATOM 744 C CA . ALA A 1 95 ? -13.599 -3.078 -4.851 1.00 86.81 95 ALA A CA 1
ATOM 745 C C . ALA A 1 95 ? -14.246 -2.079 -5.840 1.00 86.81 95 ALA A C 1
ATOM 747 O O . ALA A 1 95 ? -14.950 -1.144 -5.452 1.00 86.81 95 ALA A O 1
ATOM 748 N N . GLY A 1 96 ? -13.932 -2.211 -7.136 1.00 86.50 96 GLY A N 1
ATOM 749 C CA . GLY A 1 96 ? -14.388 -1.289 -8.186 1.00 86.50 96 GLY A CA 1
ATOM 750 C C . GLY A 1 96 ? -13.746 0.109 -8.164 1.00 86.50 96 GLY A C 1
ATOM 751 O O . GLY A 1 96 ? -14.033 0.928 -9.040 1.00 86.50 96 GLY A O 1
ATOM 752 N N . ARG A 1 97 ? -12.860 0.397 -7.203 1.00 87.50 97 ARG A N 1
ATOM 753 C CA . ARG A 1 97 ? -12.076 1.636 -7.093 1.00 87.50 97 ARG A CA 1
ATOM 754 C C . ARG A 1 97 ? -10.680 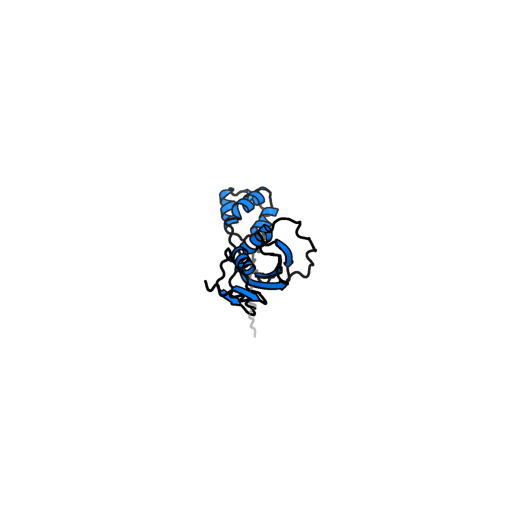1.460 -7.680 1.00 87.50 97 ARG A C 1
ATOM 756 O O . ARG A 1 97 ? -10.111 0.372 -7.651 1.00 87.50 97 ARG A O 1
ATOM 763 N N . LYS A 1 98 ? -10.117 2.548 -8.201 1.00 89.81 98 LYS A N 1
ATOM 764 C CA . LYS A 1 98 ? -8.755 2.607 -8.729 1.00 89.81 98 LYS A CA 1
ATOM 765 C C . LYS A 1 98 ? -7.945 3.657 -7.985 1.00 89.81 98 LYS A C 1
ATOM 767 O O . LYS A 1 98 ? -8.305 4.835 -7.961 1.00 89.81 98 LYS A O 1
ATOM 772 N N . PHE A 1 99 ? -6.825 3.231 -7.425 1.00 88.25 99 PHE A N 1
ATOM 773 C CA . PHE A 1 99 ? -5.856 4.093 -6.763 1.00 88.25 99 PHE A CA 1
ATOM 774 C C . PHE A 1 99 ? -4.597 4.168 -7.609 1.00 88.25 99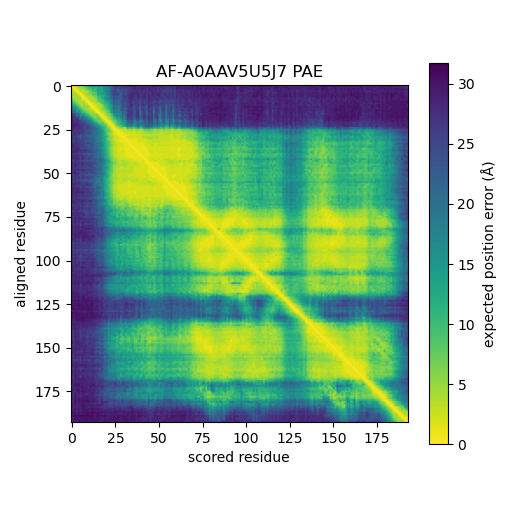 PHE A C 1
ATOM 776 O O . PHE A 1 99 ? -4.141 3.157 -8.132 1.00 88.25 99 PHE A O 1
ATOM 783 N N . CYS A 1 100 ? -4.043 5.363 -7.755 1.00 89.81 100 CYS A N 1
ATOM 784 C CA . CYS A 1 100 ? -2.818 5.602 -8.496 1.00 89.81 100 CYS A CA 1
ATOM 785 C C . CYS A 1 100 ? -1.764 6.191 -7.558 1.00 89.81 100 CYS A C 1
ATOM 787 O O . CYS A 1 100 ? -2.009 7.209 -6.903 1.00 89.81 100 CYS A O 1
ATOM 789 N N . PHE A 1 101 ? -0.609 5.536 -7.501 1.00 88.94 101 PHE A N 1
ATOM 790 C CA . PHE A 1 101 ? 0.545 5.925 -6.707 1.00 88.94 101 PHE A CA 1
ATOM 791 C C . PHE A 1 101 ? 1.681 6.289 -7.658 1.00 88.94 101 PHE A C 1
ATOM 793 O O . PHE A 1 101 ? 2.115 5.462 -8.455 1.00 88.94 101 PHE A O 1
ATOM 800 N N . ASP A 1 102 ? 2.166 7.519 -7.558 1.00 89.06 102 ASP A N 1
ATOM 801 C CA . ASP A 1 102 ? 3.343 7.976 -8.287 1.00 89.06 102 ASP A CA 1
ATOM 802 C C . ASP A 1 102 ? 4.539 7.778 -7.346 1.00 89.06 102 ASP A C 1
ATOM 804 O O . ASP A 1 102 ? 4.569 8.380 -6.269 1.00 89.06 102 ASP A O 1
ATOM 808 N N . ILE A 1 103 ? 5.497 6.930 -7.711 1.00 87.81 103 ILE A N 1
ATOM 809 C CA . ILE A 1 103 ? 6.633 6.533 -6.873 1.00 87.81 103 ILE A CA 1
ATOM 810 C C . ILE A 1 103 ? 7.935 6.825 -7.611 1.00 87.81 103 ILE A C 1
ATOM 812 O O . ILE A 1 103 ? 8.125 6.333 -8.717 1.00 87.81 103 ILE A O 1
ATOM 816 N N . SER A 1 104 ? 8.854 7.582 -7.010 1.00 87.25 104 SER A N 1
ATOM 817 C CA . SER A 1 104 ? 10.208 7.720 -7.555 1.00 87.25 104 SER A CA 1
ATOM 818 C C . SER A 1 104 ? 11.166 6.729 -6.903 1.00 87.25 104 SER A C 1
ATOM 820 O O . SER A 1 104 ? 11.142 6.528 -5.687 1.00 87.25 104 SER A O 1
ATOM 822 N N . TYR A 1 105 ? 12.029 6.133 -7.716 1.00 85.75 105 TYR A N 1
ATOM 823 C CA . TYR A 1 105 ? 13.095 5.250 -7.270 1.00 85.75 105 TYR A CA 1
ATOM 824 C C . TYR A 1 105 ? 14.305 5.391 -8.187 1.00 85.75 105 TYR A C 1
ATOM 826 O O . TYR A 1 105 ? 14.236 5.112 -9.379 1.00 85.75 105 TYR A O 1
ATOM 834 N N . ASP A 1 106 ? 15.410 5.851 -7.621 1.00 82.75 106 ASP A N 1
ATOM 835 C CA . ASP A 1 106 ? 16.660 6.172 -8.310 1.00 82.75 106 ASP A CA 1
ATOM 836 C C . ASP A 1 106 ? 17.743 5.092 -8.128 1.00 82.75 106 ASP A C 1
ATOM 838 O O . ASP A 1 106 ? 18.896 5.326 -8.477 1.00 82.75 106 ASP A O 1
ATOM 842 N N . GLY A 1 107 ? 17.387 3.911 -7.603 1.00 78.31 107 GLY A N 1
ATOM 843 C CA . GLY A 1 107 ? 18.354 2.881 -7.192 1.00 78.31 107 GLY A CA 1
ATOM 844 C C . GLY A 1 107 ? 18.927 3.105 -5.787 1.00 78.31 107 GLY A C 1
ATOM 845 O O . GLY A 1 107 ? 19.894 2.458 -5.401 1.00 78.31 107 GLY A O 1
ATOM 846 N N . GLY A 1 108 ? 18.370 4.056 -5.028 1.00 77.38 108 GLY A N 1
ATOM 847 C CA . GLY A 1 108 ? 18.705 4.272 -3.624 1.00 77.38 108 GLY A CA 1
ATOM 848 C C . GLY A 1 108 ? 18.050 3.266 -2.669 1.00 77.38 108 GLY A C 1
ATOM 849 O O . GLY A 1 108 ? 17.470 2.258 -3.057 1.00 77.38 108 GLY A O 1
ATOM 850 N N . ILE A 1 109 ? 18.114 3.570 -1.372 1.00 71.81 109 ILE A N 1
ATOM 851 C CA . ILE A 1 109 ? 17.682 2.636 -0.322 1.00 71.81 109 ILE A CA 1
ATOM 852 C C . ILE A 1 109 ? 16.166 2.392 -0.366 1.00 71.81 109 ILE A C 1
ATOM 854 O O . ILE A 1 109 ? 15.761 1.235 -0.328 1.00 71.81 109 ILE A O 1
ATOM 858 N N . ASP A 1 110 ? 15.337 3.432 -0.533 1.00 80.50 110 ASP A N 1
ATOM 859 C CA . ASP A 1 110 ? 13.877 3.293 -0.430 1.00 80.50 110 ASP A CA 1
ATOM 860 C C . ASP A 1 110 ? 13.089 4.046 -1.521 1.00 80.50 110 ASP A C 1
ATOM 862 O O . ASP A 1 110 ? 13.382 5.216 -1.806 1.00 80.50 110 ASP A O 1
ATOM 866 N N . PRO A 1 111 ? 12.030 3.431 -2.088 1.00 82.69 111 PRO A N 1
ATOM 867 C CA . PRO A 1 111 ? 11.128 4.080 -3.037 1.00 82.69 111 PRO A CA 1
ATOM 868 C C . PRO A 1 111 ? 10.277 5.172 -2.380 1.00 82.69 111 PRO A C 1
ATOM 870 O O . PRO A 1 111 ? 9.644 4.968 -1.346 1.00 82.69 111 PRO A O 1
ATOM 873 N N . LYS A 1 112 ? 10.208 6.350 -3.005 1.00 83.31 112 LYS A N 1
ATOM 874 C CA . LYS A 1 112 ? 9.547 7.537 -2.444 1.00 83.31 112 LYS A CA 1
ATOM 875 C C . LYS A 1 112 ? 8.181 7.766 -3.081 1.00 83.31 112 LYS A C 1
ATOM 877 O O . LYS A 1 112 ? 8.095 8.013 -4.280 1.00 83.31 112 LYS A O 1
ATOM 882 N N . LEU A 1 113 ? 7.115 7.781 -2.276 1.00 82.12 113 LEU A N 1
ATOM 883 C CA . LEU A 1 113 ? 5.789 8.207 -2.737 1.00 82.12 113 LEU A CA 1
ATOM 884 C C . LEU A 1 113 ? 5.789 9.699 -3.079 1.00 82.12 113 LEU A C 1
ATOM 886 O O . LEU A 1 113 ? 5.867 10.554 -2.196 1.00 82.12 113 LEU A O 1
ATOM 890 N N . CYS A 1 114 ? 5.636 10.014 -4.357 1.00 80.44 114 CYS A N 1
ATOM 891 C CA . CYS A 1 114 ? 5.468 11.376 -4.840 1.00 80.44 114 CYS A CA 1
ATOM 892 C C . CYS A 1 114 ? 4.015 11.836 -4.721 1.00 80.44 114 CYS A C 1
ATOM 894 O O . CYS A 1 114 ? 3.757 12.992 -4.375 1.00 80.44 114 CYS A O 1
ATOM 896 N N . ARG A 1 115 ? 3.057 10.954 -5.035 1.00 81.50 115 ARG A N 1
ATOM 897 C CA . ARG A 1 115 ? 1.637 11.318 -5.087 1.00 81.50 115 ARG A CA 1
ATOM 898 C C . ARG A 1 115 ? 0.722 10.111 -4.925 1.00 81.50 115 ARG A C 1
ATOM 900 O O . ARG A 1 115 ? 0.992 9.056 -5.480 1.00 81.50 115 ARG A O 1
ATOM 907 N N . LEU A 1 116 ? -0.399 10.311 -4.236 1.00 83.62 116 LEU A N 1
ATOM 908 C CA . LEU A 1 116 ? -1.527 9.381 -4.183 1.00 83.62 116 LEU A CA 1
ATOM 909 C C . LEU A 1 116 ? -2.754 10.035 -4.825 1.00 83.62 116 LEU A C 1
ATOM 911 O O . LEU A 1 116 ? -3.059 11.195 -4.545 1.00 83.62 116 LEU A O 1
ATOM 915 N N . ARG A 1 117 ? -3.456 9.301 -5.688 1.00 82.69 117 ARG A N 1
ATOM 916 C CA . ARG A 1 117 ? -4.691 9.738 -6.348 1.00 82.69 117 ARG A CA 1
ATOM 917 C C . ARG A 1 117 ? -5.744 8.639 -6.277 1.00 82.69 117 ARG A C 1
ATOM 919 O O . ARG A 1 117 ? -5.456 7.492 -6.598 1.00 82.69 117 ARG A O 1
ATOM 926 N N . ASN A 1 118 ? -6.974 8.999 -5.929 1.00 82.50 118 ASN A N 1
ATOM 927 C CA . ASN A 1 118 ? -8.139 8.151 -6.167 1.00 82.50 118 ASN A CA 1
ATOM 928 C C . ASN A 1 118 ? -8.733 8.539 -7.528 1.00 82.50 118 ASN A C 1
ATOM 930 O O . ASN A 1 118 ? -9.121 9.687 -7.728 1.00 82.50 118 ASN A O 1
ATOM 934 N N . LEU A 1 119 ? -8.750 7.607 -8.481 1.00 81.19 119 LEU A N 1
ATOM 935 C CA . LEU A 1 119 ? -9.216 7.872 -9.845 1.00 81.19 119 LEU A CA 1
ATOM 936 C C . LEU A 1 119 ? -10.741 7.791 -9.983 1.00 81.19 119 LEU A C 1
ATOM 938 O O . LEU A 1 119 ? -11.278 8.216 -11.002 1.00 81.19 119 LEU A O 1
ATOM 942 N N . ASN A 1 120 ? -11.438 7.259 -8.979 1.00 79.00 120 ASN A N 1
ATOM 943 C CA . ASN A 1 120 ? -12.894 7.133 -8.988 1.00 79.00 120 ASN A CA 1
ATOM 944 C C . ASN A 1 120 ? -13.599 8.338 -8.355 1.00 79.00 120 ASN A C 1
ATOM 946 O O . ASN A 1 120 ? -14.808 8.492 -8.514 1.00 79.00 120 ASN A O 1
ATOM 950 N N . SER A 1 121 ? -12.880 9.185 -7.615 1.00 69.38 121 SER A N 1
ATOM 951 C CA . SER A 1 121 ? -13.461 10.366 -6.988 1.00 69.38 121 SER A CA 1
ATOM 952 C C . SER A 1 121 ? -13.370 11.574 -7.924 1.00 69.38 121 SER A C 1
ATOM 954 O O . SER A 1 121 ? -12.288 12.102 -8.169 1.00 69.38 121 SER A O 1
ATOM 956 N N . ASN A 1 122 ? -14.521 12.066 -8.396 1.00 57.06 122 ASN A N 1
ATOM 957 C CA . ASN A 1 122 ? -14.613 13.365 -9.084 1.00 57.06 122 ASN A CA 1
ATOM 958 C C . ASN A 1 122 ? -14.286 14.542 -8.154 1.00 57.06 122 ASN A C 1
ATOM 960 O O . ASN A 1 122 ? -14.003 15.652 -8.609 1.00 57.06 122 ASN A O 1
ATOM 964 N N . THR A 1 123 ? -14.304 14.313 -6.841 1.00 48.03 123 THR A N 1
ATOM 965 C CA . THR A 1 123 ? -13.688 15.227 -5.896 1.00 48.03 123 THR A CA 1
ATOM 966 C C . THR A 1 123 ? -12.186 15.168 -6.127 1.00 48.03 123 THR A C 1
ATOM 968 O O . THR A 1 123 ? -11.531 14.164 -5.859 1.00 48.03 123 THR A O 1
ATOM 971 N N . ARG A 1 124 ? -11.627 16.268 -6.645 1.00 44.81 124 ARG A N 1
ATOM 972 C CA . ARG A 1 124 ? -10.203 16.567 -6.500 1.00 44.81 124 ARG A CA 1
ATOM 973 C C . ARG A 1 124 ? -9.912 16.528 -5.000 1.00 44.8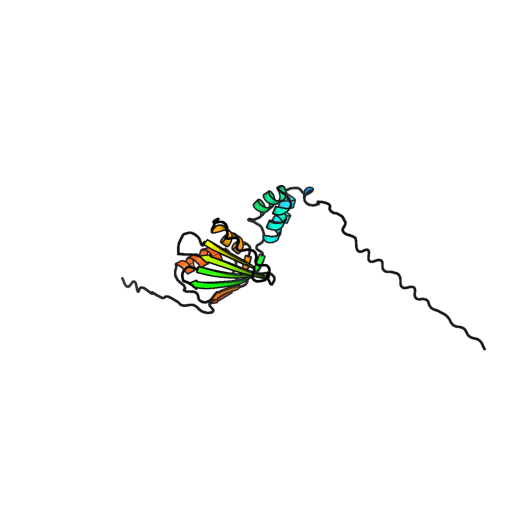1 124 ARG A C 1
ATOM 975 O O . ARG A 1 124 ? -10.030 17.551 -4.332 1.00 44.81 124 ARG A O 1
ATOM 982 N N . THR A 1 125 ? -9.557 15.363 -4.458 1.00 48.28 125 THR A N 1
ATOM 983 C CA . THR A 1 125 ? -8.782 15.295 -3.223 1.00 48.28 125 THR A CA 1
ATOM 984 C C . THR A 1 125 ? -7.624 16.231 -3.485 1.00 48.28 125 THR A C 1
ATOM 986 O O . THR A 1 125 ? -6.905 16.039 -4.474 1.00 48.28 125 THR A O 1
ATOM 989 N N . GLY A 1 126 ? -7.589 17.336 -2.736 1.00 43.50 126 GLY A N 1
ATOM 990 C CA . GLY A 1 126 ? -6.696 18.449 -3.007 1.00 43.50 126 GLY A CA 1
ATOM 991 C C . GLY A 1 126 ? -5.283 17.936 -3.232 1.00 43.50 126 GLY A C 1
ATOM 992 O O . GLY A 1 126 ? -4.931 16.846 -2.787 1.00 43.50 126 GLY A O 1
ATOM 993 N N . ASN A 1 127 ? -4.465 18.717 -3.928 1.00 44.28 127 ASN A N 1
ATOM 994 C CA . ASN A 1 127 ? -3.028 18.485 -3.985 1.00 44.28 127 ASN A CA 1
ATOM 995 C C . ASN A 1 127 ? -2.421 18.656 -2.576 1.00 44.28 127 ASN A C 1
ATOM 997 O O . ASN A 1 127 ? -1.583 19.533 -2.369 1.00 44.28 127 ASN A O 1
ATOM 1001 N N . SER A 1 128 ? -2.837 17.855 -1.592 1.00 46.03 128 SER A N 1
ATOM 1002 C CA . SER A 1 128 ? -2.058 17.580 -0.410 1.00 46.03 128 SER A CA 1
ATOM 1003 C C . SER A 1 128 ? -0.810 16.909 -0.948 1.00 46.03 128 SER A C 1
ATOM 1005 O O . SER A 1 128 ? -0.754 15.712 -1.225 1.00 46.03 128 SER A O 1
ATOM 1007 N N . ARG A 1 129 ? 0.196 17.751 -1.197 1.00 43.06 129 ARG A N 1
ATOM 1008 C CA . ARG A 1 129 ? 1.583 17.325 -1.250 1.00 43.06 129 ARG A CA 1
ATOM 1009 C C . ARG A 1 129 ? 1.719 16.361 -0.076 1.00 43.06 129 ARG A C 1
ATOM 1011 O O . ARG A 1 129 ? 1.430 16.803 1.042 1.00 43.06 129 ARG A O 1
ATOM 1018 N N . PRO A 1 130 ? 2.051 15.079 -0.296 1.00 48.53 130 PRO A N 1
ATOM 1019 C CA . PRO A 1 130 ? 2.392 14.228 0.824 1.00 48.53 130 PRO A CA 1
ATOM 1020 C C . PRO A 1 130 ? 3.472 14.994 1.584 1.00 48.53 130 PRO A C 1
ATOM 1022 O O . PRO A 1 130 ? 4.519 15.324 1.024 1.00 48.53 130 PRO A O 1
ATOM 1025 N N . THR A 1 131 ? 3.148 15.428 2.803 1.00 43.66 131 THR A N 1
ATOM 1026 C CA . THR A 1 131 ? 4.110 16.069 3.694 1.00 43.66 131 THR A CA 1
ATOM 1027 C C . THR A 1 131 ? 5.310 15.141 3.727 1.00 43.66 131 THR A C 1
ATOM 1029 O O . THR A 1 131 ? 5.116 13.943 3.918 1.00 43.66 131 THR A O 1
ATOM 1032 N N . SER A 1 132 ? 6.495 15.671 3.409 1.00 42.88 132 SER A N 1
ATOM 1033 C CA . SER A 1 132 ? 7.750 14.951 3.143 1.00 42.88 132 SER A CA 1
ATOM 1034 C C . SER A 1 132 ? 8.083 13.933 4.240 1.00 42.88 132 SER A C 1
ATOM 1036 O O . SER A 1 132 ? 8.851 14.206 5.159 1.00 42.88 132 SER A O 1
ATOM 1038 N N . GLY A 1 133 ? 7.450 12.770 4.181 1.00 43.03 133 GLY A N 1
ATOM 1039 C CA . GLY A 1 133 ? 7.219 11.966 5.368 1.00 43.03 133 GLY A CA 1
ATOM 1040 C C . GLY A 1 133 ? 7.049 10.515 4.983 1.00 43.03 133 GLY A C 1
ATOM 1041 O O . GLY A 1 133 ? 5.926 10.027 4.868 1.00 43.03 133 GLY A O 1
ATOM 1042 N N . ASN A 1 134 ? 8.210 9.874 4.854 1.00 52.22 134 ASN A N 1
ATOM 1043 C CA . ASN A 1 134 ? 8.473 8.446 4.744 1.00 52.22 134 ASN A CA 1
ATOM 1044 C C . ASN A 1 134 ? 8.009 7.735 3.466 1.00 52.22 134 ASN A C 1
ATOM 1046 O O . ASN A 1 134 ? 6.829 7.445 3.279 1.00 52.22 134 ASN A O 1
ATOM 1050 N N . ALA A 1 135 ? 9.004 7.307 2.681 1.00 52.34 135 ALA A N 1
ATOM 1051 C CA . ALA A 1 135 ? 8.951 6.192 1.731 1.00 52.34 135 ALA A CA 1
ATOM 1052 C C . ALA A 1 135 ? 8.165 4.971 2.263 1.00 52.34 135 ALA A C 1
ATOM 1054 O O . ALA A 1 135 ? 7.438 4.312 1.517 1.00 52.34 135 ALA A O 1
ATOM 1055 N N . ASN A 1 136 ? 8.196 4.747 3.583 1.00 60.41 136 ASN A N 1
ATOM 1056 C CA . ASN A 1 136 ? 7.427 3.690 4.235 1.00 60.41 136 ASN A CA 1
ATOM 1057 C C . ASN A 1 136 ? 5.915 3.810 4.044 1.00 60.41 136 ASN A C 1
ATOM 1059 O O . ASN A 1 136 ? 5.250 2.786 4.078 1.00 60.41 136 ASN 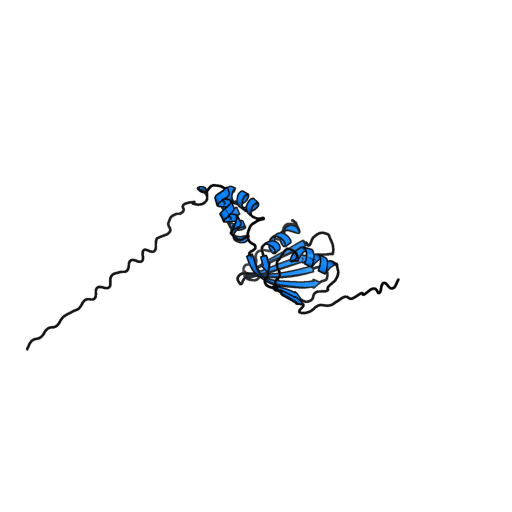A O 1
ATOM 1063 N N . LYS A 1 137 ? 5.333 4.998 3.825 1.00 67.06 137 LYS A N 1
ATOM 1064 C CA . LYS A 1 137 ? 3.869 5.114 3.700 1.00 67.06 137 LYS A CA 1
ATOM 1065 C C . LYS A 1 137 ? 3.338 4.440 2.437 1.00 67.06 137 LYS A C 1
ATOM 1067 O O . LYS A 1 137 ? 2.314 3.777 2.510 1.00 67.06 137 LYS A O 1
ATOM 1072 N N . SER A 1 138 ? 4.031 4.568 1.304 1.00 65.31 138 SER A N 1
ATOM 1073 C CA . SER A 1 138 ? 3.673 3.872 0.057 1.00 65.31 138 SER A CA 1
ATOM 1074 C C . SER A 1 138 ? 3.715 2.365 0.226 1.00 65.31 138 SER A C 1
ATOM 1076 O O . SER A 1 138 ? 2.741 1.693 -0.093 1.00 65.31 138 SER A O 1
ATOM 1078 N N . LEU A 1 139 ? 4.826 1.854 0.760 1.00 70.12 139 LEU A N 1
ATOM 1079 C CA . LEU A 1 139 ? 5.010 0.425 0.995 1.00 70.12 139 LEU A CA 1
ATOM 1080 C C . LEU A 1 139 ? 3.969 -0.085 1.988 1.00 70.12 139 LEU A C 1
ATOM 1082 O O . LEU A 1 139 ? 3.251 -1.026 1.684 1.00 70.12 139 LEU A O 1
ATOM 1086 N N . THR A 1 140 ? 3.776 0.629 3.100 1.00 74.25 140 THR A N 1
ATOM 1087 C CA . THR A 1 140 ? 2.739 0.318 4.093 1.00 74.25 140 THR A CA 1
ATOM 1088 C C . THR A 1 140 ? 1.357 0.265 3.459 1.00 74.25 140 THR A C 1
ATOM 1090 O O . THR A 1 140 ? 0.600 -0.631 3.797 1.00 74.25 140 THR A O 1
ATOM 1093 N N . LEU A 1 141 ? 1.014 1.184 2.549 1.00 77.69 141 LEU A N 1
ATOM 1094 C CA . LEU A 1 141 ? -0.274 1.170 1.851 1.00 77.69 141 LEU A CA 1
ATOM 1095 C C . LEU A 1 141 ? -0.395 -0.006 0.880 1.00 77.69 141 LEU A C 1
ATOM 1097 O O . LEU A 1 141 ? -1.462 -0.602 0.803 1.00 77.69 141 LEU A O 1
ATOM 1101 N N . LEU A 1 142 ? 0.672 -0.352 0.161 1.00 80.69 142 LEU A N 1
ATOM 1102 C CA . LEU A 1 142 ? 0.675 -1.486 -0.765 1.00 80.69 142 LEU A CA 1
ATOM 1103 C C . LEU A 1 142 ? 0.629 -2.831 -0.029 1.00 80.69 142 LEU A C 1
ATOM 1105 O O . LEU A 1 142 ? -0.075 -3.727 -0.482 1.00 80.69 142 LEU A O 1
ATOM 1109 N N . HIS A 1 143 ? 1.265 -2.943 1.143 1.00 80.94 143 HIS A N 1
ATOM 1110 C CA . HIS A 1 143 ? 1.173 -4.119 2.019 1.00 80.94 143 HIS A CA 1
ATOM 1111 C C . HIS A 1 143 ? -0.248 -4.384 2.522 1.00 80.94 143 HIS A C 1
ATOM 1113 O O . HIS A 1 143 ? -0.553 -5.506 2.915 1.00 80.94 143 HIS A O 1
ATOM 1119 N N . ARG A 1 144 ? -1.138 -3.383 2.483 1.00 81.88 144 ARG A N 1
ATOM 1120 C CA . ARG A 1 144 ? -2.555 -3.575 2.826 1.00 81.88 144 ARG A CA 1
ATOM 1121 C C . ARG A 1 144 ? -3.301 -4.396 1.790 1.00 81.88 144 ARG A C 1
ATOM 1123 O O . ARG A 1 144 ? -4.460 -4.707 2.030 1.00 81.88 144 ARG A O 1
ATOM 1130 N N . PHE A 1 145 ? -2.691 -4.698 0.647 1.00 85.00 145 PHE A N 1
ATOM 1131 C CA . PHE A 1 145 ? -3.349 -5.381 -0.450 1.00 85.00 145 PHE A CA 1
ATOM 1132 C C . PHE A 1 145 ? -2.687 -6.717 -0.769 1.00 85.00 145 PHE A C 1
ATOM 1134 O O . PHE A 1 145 ? -1.466 -6.850 -0.849 1.00 85.00 145 PHE A O 1
ATOM 1141 N N . LYS A 1 146 ? -3.531 -7.707 -1.041 1.00 86.12 146 LYS A N 1
ATOM 1142 C CA . LYS A 1 146 ? -3.162 -8.979 -1.648 1.00 86.12 146 LYS A CA 1
ATOM 1143 C C . LYS A 1 146 ? -3.635 -8.979 -3.098 1.00 86.12 146 LYS A C 1
ATOM 1145 O O . LYS A 1 146 ? -4.835 -8.896 -3.341 1.00 86.12 146 LYS A O 1
ATOM 1150 N N . PHE A 1 147 ? -2.721 -9.059 -4.062 1.00 86.75 147 PHE A N 1
ATOM 1151 C CA . PHE A 1 147 ? -3.053 -8.865 -5.477 1.00 86.75 147 PHE A CA 1
ATOM 1152 C C . PHE A 1 147 ? -3.282 -10.187 -6.217 1.00 86.75 147 PHE A C 1
ATOM 1154 O O . PHE A 1 147 ? -2.398 -11.033 -6.304 1.00 86.75 147 PHE A O 1
ATOM 1161 N N . ARG A 1 148 ? -4.433 -10.349 -6.875 1.00 86.25 148 ARG A N 1
ATOM 1162 C CA . ARG A 1 148 ? -4.671 -11.534 -7.730 1.00 86.25 148 ARG A CA 1
ATOM 1163 C C . ARG A 1 148 ? -3.814 -11.535 -9.002 1.00 86.25 148 ARG A C 1
ATOM 1165 O O . ARG A 1 148 ? -3.445 -12.586 -9.537 1.00 86.25 148 ARG A O 1
ATOM 1172 N N . SER A 1 149 ? -3.481 -10.357 -9.509 1.00 86.62 149 SER A N 1
ATOM 1173 C CA . SER A 1 149 ? -2.645 -10.216 -10.698 1.00 86.62 149 SER A CA 1
ATOM 1174 C C . SER A 1 149 ? -1.743 -8.997 -10.596 1.00 86.62 149 SER A C 1
ATOM 1176 O O . SER A 1 149 ? -2.148 -7.961 -10.067 1.00 86.62 149 SER A O 1
ATOM 1178 N N . CYS A 1 150 ? -0.526 -9.124 -11.120 1.00 89.38 150 CYS A N 1
ATOM 1179 C CA . CYS A 1 150 ? 0.394 -8.011 -11.298 1.00 89.38 150 CYS A CA 1
ATOM 1180 C C . CYS A 1 150 ? 0.785 -7.902 -12.774 1.00 89.38 150 CYS A C 1
ATOM 1182 O O . CYS A 1 150 ? 1.152 -8.897 -13.406 1.00 89.38 150 CYS A O 1
ATOM 1184 N N . VAL A 1 151 ? 0.673 -6.701 -13.337 1.00 89.38 151 VAL A N 1
ATOM 1185 C CA . VAL A 1 151 ? 0.935 -6.450 -14.755 1.00 89.38 151 VAL A CA 1
ATOM 1186 C C . VAL A 1 151 ? 1.914 -5.309 -14.931 1.00 89.38 151 VAL A C 1
ATOM 1188 O O . VAL A 1 151 ? 1.674 -4.197 -14.476 1.00 89.38 151 VAL A O 1
ATOM 1191 N N . PHE A 1 152 ? 2.974 -5.570 -15.682 1.00 88.38 152 PHE A N 1
ATOM 1192 C CA . PHE A 1 152 ? 3.995 -4.584 -15.990 1.00 88.38 152 PHE A CA 1
ATOM 1193 C C . PHE A 1 152 ? 3.789 -4.026 -17.394 1.00 88.38 152 PHE A C 1
ATOM 1195 O O . PHE A 1 152 ? 3.618 -4.773 -18.369 1.00 88.38 152 PHE A O 1
ATOM 1202 N N . ARG A 1 153 ? 3.794 -2.699 -17.503 1.00 87.88 153 ARG A N 1
ATOM 1203 C CA . ARG A 1 153 ? 3.597 -1.965 -18.753 1.00 87.88 153 ARG A CA 1
ATOM 1204 C C . ARG A 1 153 ? 4.757 -1.013 -18.979 1.00 87.88 153 ARG A C 1
ATOM 1206 O O . ARG A 1 153 ? 5.106 -0.256 -18.087 1.00 87.88 153 ARG A O 1
ATOM 1213 N N . ASN A 1 154 ? 5.313 -1.025 -20.185 1.00 87.25 154 ASN A N 1
ATOM 1214 C CA . ASN A 1 154 ? 6.338 -0.071 -20.608 1.00 87.25 154 ASN A CA 1
ATOM 1215 C C . ASN A 1 154 ? 7.526 0.003 -19.629 1.00 87.25 154 ASN A C 1
ATOM 1217 O O . ASN A 1 154 ? 8.042 1.081 -19.366 1.00 87.25 154 ASN A O 1
ATOM 1221 N N . ILE A 1 155 ? 7.939 -1.135 -19.063 1.00 83.31 155 ILE A N 1
ATOM 1222 C CA . ILE A 1 155 ? 9.043 -1.174 -18.100 1.00 83.31 155 ILE A CA 1
ATOM 1223 C C . ILE A 1 155 ? 10.372 -1.467 -18.797 1.00 83.31 155 ILE A C 1
ATOM 1225 O O . ILE A 1 155 ? 10.437 -2.292 -19.715 1.00 83.31 155 ILE A O 1
ATOM 1229 N N . ILE A 1 156 ? 11.431 -0.817 -18.326 1.00 84.62 156 ILE A N 1
ATOM 1230 C CA . ILE A 1 156 ? 12.814 -1.198 -18.592 1.00 84.62 156 ILE A CA 1
ATOM 1231 C C . ILE A 1 156 ? 13.261 -2.067 -17.422 1.00 84.62 156 ILE A C 1
ATOM 1233 O O . ILE A 1 156 ? 13.272 -1.624 -16.272 1.00 84.62 156 ILE A O 1
ATOM 1237 N N . ILE A 1 157 ? 13.590 -3.324 -17.711 1.00 81.50 157 ILE A N 1
ATOM 1238 C CA . ILE A 1 157 ? 14.068 -4.256 -16.689 1.00 81.50 157 ILE A CA 1
ATOM 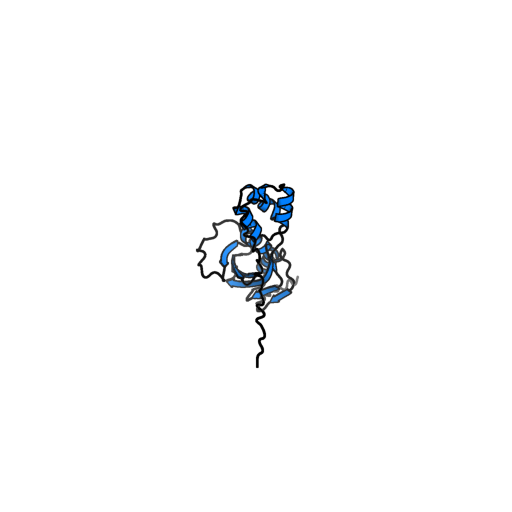1239 C C . ILE A 1 157 ? 15.571 -4.036 -16.530 1.00 81.50 157 ILE A C 1
ATOM 1241 O O . ILE A 1 157 ? 16.346 -4.396 -17.410 1.00 81.50 157 ILE A O 1
ATOM 1245 N N . ASN A 1 158 ? 15.958 -3.434 -15.411 1.00 82.81 158 ASN A N 1
ATOM 1246 C CA . ASN A 1 158 ? 17.335 -3.298 -14.945 1.00 82.81 158 ASN A CA 1
ATOM 1247 C C . ASN A 1 158 ? 17.411 -3.682 -13.458 1.00 82.81 158 ASN A C 1
ATOM 1249 O O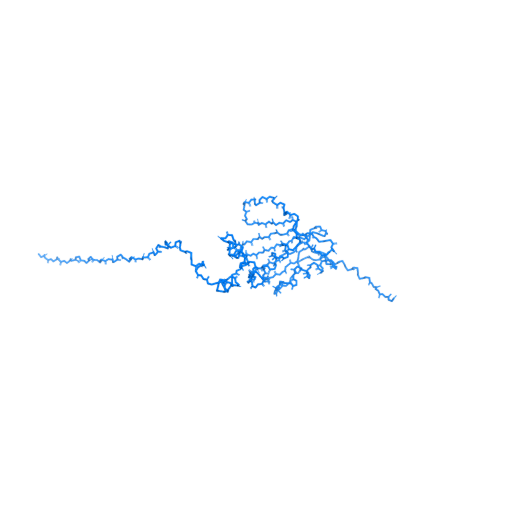 . ASN A 1 158 ? 16.374 -3.914 -12.830 1.00 82.81 158 ASN A O 1
ATOM 1253 N N . ASP A 1 159 ? 18.614 -3.728 -12.889 1.00 82.81 159 ASP A N 1
ATOM 1254 C CA . ASP A 1 159 ? 18.813 -4.133 -11.490 1.00 82.81 159 ASP A CA 1
ATOM 1255 C C . ASP A 1 159 ? 18.013 -3.266 -10.512 1.00 82.81 159 ASP A C 1
ATOM 1257 O O . ASP A 1 159 ? 17.359 -3.790 -9.615 1.00 82.81 159 ASP A O 1
ATOM 1261 N N . ASN A 1 160 ? 17.950 -1.953 -10.754 1.00 79.25 160 ASN A N 1
ATOM 1262 C CA . ASN A 1 160 ? 17.142 -1.040 -9.945 1.00 79.25 160 ASN A CA 1
ATOM 1263 C C . ASN A 1 160 ? 15.647 -1.401 -9.998 1.00 79.25 160 ASN A C 1
ATOM 1265 O O . ASN A 1 160 ? 14.953 -1.333 -8.990 1.00 79.25 160 ASN A O 1
ATOM 1269 N N . MET A 1 161 ? 15.120 -1.785 -11.162 1.00 81.75 161 MET A N 1
ATOM 1270 C CA . MET A 1 161 ? 13.723 -2.199 -11.294 1.00 81.75 161 MET A CA 1
ATOM 1271 C C . MET A 1 161 ? 13.467 -3.546 -10.615 1.00 81.75 161 MET A C 1
ATOM 1273 O O . MET A 1 161 ? 12.429 -3.721 -9.983 1.00 81.75 161 MET A O 1
ATOM 1277 N N . LEU A 1 162 ? 14.401 -4.491 -10.713 1.00 83.31 162 LEU A N 1
ATOM 1278 C CA . LEU A 1 162 ? 14.296 -5.768 -10.007 1.00 83.31 162 LEU A CA 1
ATOM 1279 C C . LEU A 1 162 ? 14.321 -5.564 -8.490 1.00 83.31 162 LEU A C 1
ATOM 1281 O O . LEU A 1 162 ? 13.483 -6.127 -7.793 1.00 83.31 162 LEU A O 1
ATOM 1285 N N . GLU A 1 163 ? 15.202 -4.701 -7.990 1.00 83.31 163 GLU A N 1
ATOM 1286 C CA . GLU A 1 163 ? 15.265 -4.337 -6.574 1.00 83.31 163 GLU A CA 1
ATOM 1287 C C . GLU A 1 163 ? 13.998 -3.595 -6.121 1.00 83.31 163 GLU A C 1
ATOM 1289 O O . GLU A 1 163 ? 13.470 -3.852 -5.042 1.00 83.31 163 GLU A O 1
ATOM 1294 N N . PHE A 1 164 ? 13.458 -2.708 -6.960 1.00 83.12 164 PHE A N 1
ATOM 1295 C CA . PHE A 1 164 ? 12.179 -2.050 -6.707 1.00 83.12 164 PHE A CA 1
ATOM 1296 C C . PHE A 1 164 ? 11.032 -3.060 -6.610 1.00 83.12 164 PHE A C 1
ATOM 1298 O O . PHE A 1 164 ? 10.236 -3.003 -5.674 1.00 83.12 164 PHE A O 1
ATOM 1305 N N . ILE A 1 165 ? 10.950 -3.991 -7.566 1.00 82.19 165 ILE A N 1
ATOM 1306 C CA . ILE A 1 165 ? 9.967 -5.076 -7.567 1.00 82.19 165 ILE A CA 1
ATOM 1307 C C . ILE A 1 165 ? 10.114 -5.908 -6.302 1.00 82.19 165 ILE A C 1
ATOM 1309 O O . ILE A 1 165 ? 9.113 -6.174 -5.647 1.00 82.19 165 ILE A O 1
ATOM 1313 N N . ASP A 1 166 ? 11.332 -6.285 -5.930 1.00 82.38 166 ASP A N 1
ATOM 1314 C CA . ASP A 1 166 ? 11.563 -7.057 -4.720 1.00 82.38 166 ASP A CA 1
ATOM 1315 C C . ASP A 1 166 ? 11.103 -6.269 -3.488 1.00 82.38 166 ASP A C 1
ATOM 1317 O O . ASP A 1 166 ? 10.278 -6.750 -2.726 1.00 82.38 166 ASP A O 1
ATOM 1321 N N . LYS A 1 167 ? 11.454 -4.990 -3.342 1.00 80.44 167 LYS A N 1
ATOM 1322 C CA . LYS A 1 167 ? 11.014 -4.181 -2.188 1.00 80.44 167 LYS A CA 1
ATOM 1323 C C . LYS A 1 167 ? 9.497 -3.972 -2.125 1.00 80.44 167 LYS A C 1
ATOM 1325 O O . LYS A 1 167 ? 8.912 -3.980 -1.044 1.00 80.44 167 LYS A O 1
ATOM 1330 N N . VAL A 1 168 ? 8.849 -3.760 -3.267 1.00 76.62 168 VAL A N 1
ATOM 1331 C CA . VAL A 1 168 ? 7.430 -3.380 -3.332 1.00 76.62 168 VAL A CA 1
ATOM 1332 C C . VAL A 1 168 ? 6.505 -4.591 -3.397 1.00 76.62 168 VAL A C 1
ATOM 1334 O O . VAL A 1 168 ? 5.415 -4.558 -2.831 1.00 76.62 168 VAL A O 1
ATOM 1337 N N . ILE A 1 169 ? 6.923 -5.652 -4.088 1.00 73.56 169 ILE A N 1
ATOM 1338 C CA . ILE A 1 169 ? 6.072 -6.785 -4.462 1.00 73.56 169 ILE A CA 1
ATOM 1339 C C . ILE A 1 169 ? 6.407 -8.051 -3.674 1.00 73.56 169 ILE A C 1
ATOM 1341 O O . ILE A 1 169 ? 5.487 -8.836 -3.458 1.00 73.56 169 ILE A O 1
ATOM 1345 N N . SER A 1 170 ? 7.640 -8.255 -3.178 1.00 62.00 170 SER A N 1
ATOM 1346 C CA . SER A 1 170 ? 7.997 -9.493 -2.434 1.00 62.00 170 SER A CA 1
ATOM 1347 C C . SER A 1 170 ? 7.149 -9.726 -1.177 1.00 62.00 170 SER A C 1
ATOM 1349 O O . SER A 1 170 ? 7.037 -10.838 -0.670 1.00 62.00 170 SER A O 1
ATOM 1351 N N . THR A 1 171 ? 6.475 -8.682 -0.719 1.00 55.88 171 THR A N 1
ATOM 1352 C CA . THR A 1 171 ? 5.577 -8.669 0.435 1.00 55.88 171 THR A CA 1
ATOM 1353 C C . THR A 1 171 ? 4.105 -8.888 0.089 1.00 55.88 171 THR A C 1
ATOM 1355 O O . THR A 1 171 ? 3.276 -9.027 0.986 1.00 55.88 171 THR A O 1
ATOM 1358 N N . SER A 1 172 ? 3.754 -8.923 -1.194 1.00 57.56 172 SER A N 1
ATOM 1359 C CA . SER A 1 172 ? 2.380 -9.060 -1.666 1.00 57.56 172 SER A CA 1
ATOM 1360 C C . SER A 1 172 ? 2.235 -10.356 -2.460 1.00 57.56 172 SER A C 1
ATOM 1362 O O . SER A 1 172 ? 2.940 -10.586 -3.439 1.00 57.56 172 SER A O 1
ATOM 1364 N N . PHE A 1 173 ? 1.329 -11.242 -2.035 1.00 57.03 173 PHE A N 1
ATOM 1365 C CA . PHE A 1 173 ? 1.083 -12.490 -2.758 1.00 57.03 173 PHE A CA 1
ATOM 1366 C C . PHE A 1 173 ? 0.484 -12.169 -4.125 1.00 57.03 173 PHE A C 1
ATOM 1368 O O . PHE A 1 173 ? -0.666 -11.740 -4.196 1.00 57.03 173 PHE A O 1
ATOM 1375 N N . VAL A 1 174 ? 1.256 -12.401 -5.184 1.00 59.66 174 VAL A N 1
ATOM 1376 C CA . VAL A 1 174 ? 0.824 -12.271 -6.575 1.00 59.66 174 VAL A CA 1
ATOM 1377 C C . VAL A 1 174 ? 0.588 -13.665 -7.144 1.00 59.66 174 VAL A C 1
ATOM 1379 O O . VAL A 1 174 ? 1.518 -14.458 -7.258 1.00 59.66 174 VAL A O 1
ATOM 1382 N N . THR A 1 175 ? -0.652 -13.977 -7.528 1.00 60.03 175 THR A N 1
ATOM 1383 C CA . THR A 1 175 ? -0.980 -15.297 -8.104 1.00 60.03 175 THR A CA 1
ATOM 1384 C C . THR A 1 175 ? -0.689 -15.414 -9.600 1.00 60.03 175 THR A C 1
ATOM 1386 O O . THR A 1 175 ? -0.614 -16.523 -10.121 1.00 60.03 175 THR A O 1
ATOM 1389 N N . SER A 1 176 ? -0.530 -14.296 -10.313 1.00 68.31 176 SER A N 1
ATOM 1390 C CA . SER A 1 176 ? -0.227 -14.295 -11.749 1.00 68.31 176 SER A CA 1
ATOM 1391 C C . SER A 1 176 ? 0.550 -13.050 -12.179 1.00 68.31 176 SER A C 1
ATOM 1393 O O . SER A 1 176 ? 0.315 -11.951 -11.669 1.00 68.31 176 SER A O 1
ATOM 1395 N N . PHE A 1 177 ? 1.465 -13.229 -13.134 1.00 67.88 177 PHE A N 1
ATOM 1396 C CA . PHE A 1 177 ? 2.371 -12.195 -13.632 1.00 67.88 177 PHE A CA 1
ATOM 1397 C C . PHE A 1 177 ? 2.276 -12.082 -15.156 1.00 67.88 177 PHE A C 1
ATOM 1399 O O . PHE A 1 177 ? 2.258 -13.097 -15.853 1.00 67.88 177 PHE A O 1
ATOM 1406 N N . ALA A 1 178 ? 2.249 -10.853 -15.679 1.00 72.44 178 ALA A N 1
ATOM 1407 C CA . ALA A 1 178 ? 2.322 -10.598 -17.117 1.00 72.44 178 ALA A CA 1
ATOM 1408 C C . ALA A 1 178 ? 3.134 -9.334 -17.442 1.00 72.44 178 ALA A C 1
ATOM 1410 O O . ALA A 1 178 ? 2.938 -8.281 -16.833 1.00 72.44 178 ALA A O 1
ATOM 1411 N N . ILE A 1 179 ? 3.988 -9.420 -18.466 1.00 74.00 179 ILE A N 1
ATOM 1412 C CA . ILE A 1 179 ? 4.658 -8.268 -19.086 1.00 74.00 179 ILE A CA 1
ATOM 1413 C C . ILE A 1 179 ? 3.954 -8.000 -20.411 1.00 74.00 179 ILE A C 1
ATOM 1415 O O . ILE A 1 179 ? 3.981 -8.833 -21.313 1.00 74.00 179 ILE A O 1
ATOM 1419 N N . VAL A 1 180 ? 3.298 -6.846 -20.529 1.00 69.94 180 VAL A N 1
ATOM 1420 C CA . VAL A 1 180 ? 2.536 -6.501 -21.743 1.00 69.94 180 VAL A CA 1
ATOM 1421 C C . VAL A 1 180 ? 3.429 -5.811 -22.776 1.00 69.94 180 VAL A C 1
ATOM 1423 O O . VAL A 1 180 ? 3.226 -5.996 -23.973 1.00 69.94 180 VAL A O 1
ATOM 1426 N N . ARG A 1 181 ? 4.430 -5.044 -22.322 1.00 61.84 181 ARG A N 1
ATOM 1427 C CA . ARG A 1 181 ? 5.505 -4.443 -23.130 1.00 61.84 181 ARG A CA 1
ATOM 1428 C C . ARG A 1 181 ? 6.717 -4.208 -22.234 1.00 61.84 181 ARG A C 1
ATOM 1430 O O . ARG A 1 181 ? 6.609 -3.438 -21.281 1.00 61.84 181 ARG A O 1
ATOM 1437 N N . GLY A 1 182 ? 7.828 -4.871 -22.527 1.00 57.81 182 GLY A N 1
ATOM 1438 C CA . GLY A 1 182 ? 9.093 -4.692 -21.821 1.00 57.81 182 GLY A CA 1
ATOM 1439 C C . GLY A 1 182 ? 10.205 -4.410 -22.819 1.00 57.81 182 GLY A C 1
ATOM 1440 O O . GLY A 1 182 ? 10.256 -5.045 -23.873 1.00 57.81 182 GLY A O 1
ATOM 1441 N N . PHE A 1 183 ? 11.070 -3.458 -22.489 1.00 56.78 183 PHE A N 1
ATOM 1442 C CA . PHE A 1 183 ? 12.352 -3.305 -23.162 1.00 56.78 183 PHE A CA 1
ATOM 1443 C C . PHE A 1 183 ? 13.404 -3.940 -22.259 1.00 56.78 183 PHE A C 1
ATOM 1445 O O . PHE A 1 183 ? 13.539 -3.570 -21.092 1.00 56.78 183 PHE A O 1
ATOM 1452 N N . TYR A 1 184 ? 14.101 -4.942 -22.782 1.00 50.50 184 TYR A N 1
ATOM 1453 C CA . TYR A 1 184 ? 15.226 -5.544 -22.086 1.00 50.50 184 TYR A CA 1
ATOM 1454 C C . TYR A 1 184 ? 16.469 -4.757 -22.476 1.00 50.50 184 TYR A C 1
ATOM 1456 O O . TYR A 1 184 ? 16.872 -4.797 -23.639 1.00 50.50 184 TYR A O 1
ATOM 1464 N N . ASP A 1 185 ? 17.065 -4.045 -21.524 1.00 44.53 185 ASP A N 1
ATOM 1465 C CA . ASP A 1 185 ? 18.403 -3.496 -21.714 1.00 44.53 185 ASP A CA 1
ATOM 1466 C C . ASP A 1 185 ? 19.397 -4.619 -21.405 1.00 44.53 185 ASP A C 1
ATOM 1468 O O . ASP A 1 185 ? 19.934 -4.739 -20.307 1.00 44.53 185 ASP A O 1
ATOM 1472 N N . VAL A 1 186 ? 19.540 -5.555 -22.347 1.00 38.50 186 VAL A N 1
ATOM 1473 C CA . VAL A 1 186 ? 20.524 -6.632 -22.224 1.00 38.50 186 VAL A CA 1
ATOM 1474 C C . VAL A 1 186 ? 21.881 -6.066 -22.625 1.00 38.50 186 VAL A C 1
ATOM 1476 O O . VAL A 1 186 ? 22.413 -6.374 -23.689 1.00 38.50 186 VAL A O 1
ATOM 1479 N N . GLN A 1 187 ? 22.474 -5.255 -21.754 1.00 41.00 187 GLN A N 1
ATOM 1480 C CA . GLN A 1 187 ? 23.929 -5.161 -21.686 1.00 41.00 187 GLN A CA 1
ATOM 1481 C C . GLN A 1 187 ? 24.413 -6.449 -21.005 1.00 41.00 187 GLN A C 1
ATOM 1483 O O . GLN A 1 187 ? 24.793 -6.465 -19.838 1.00 41.00 187 GLN A O 1
ATOM 1488 N N . LEU A 1 188 ? 24.339 -7.570 -21.734 1.00 35.91 188 LEU A N 1
ATOM 1489 C CA . LEU A 1 188 ? 25.166 -8.737 -21.447 1.00 35.91 188 LEU A CA 1
ATOM 1490 C C . LEU A 1 188 ? 26.599 -8.274 -21.707 1.00 35.91 188 LEU A C 1
ATOM 1492 O O . LEU A 1 188 ? 27.125 -8.444 -22.806 1.00 35.91 188 LEU A O 1
ATOM 1496 N N . GLU A 1 189 ? 27.227 -7.654 -20.710 1.00 37.88 189 GLU A N 1
ATOM 1497 C CA . GLU A 1 189 ? 28.675 -7.701 -20.632 1.00 37.88 189 GLU A CA 1
ATOM 1498 C C . GLU A 1 189 ? 29.030 -9.188 -20.606 1.00 37.88 189 GLU A C 1
ATOM 1500 O O . GLU A 1 189 ? 28.879 -9.884 -19.598 1.00 37.88 189 GLU A O 1
ATOM 1505 N N . GLN A 1 190 ? 29.447 -9.698 -21.765 1.00 34.06 190 GLN A N 1
ATOM 1506 C CA . GLN A 1 190 ? 30.254 -10.896 -21.850 1.00 34.06 190 GLN A CA 1
ATOM 1507 C C . GLN A 1 190 ? 31.499 -10.637 -21.007 1.00 34.06 190 GLN A C 1
ATOM 1509 O O . GLN A 1 190 ? 32.516 -10.143 -21.485 1.00 34.06 190 GLN A O 1
ATOM 1514 N N . ARG A 1 191 ? 31.416 -10.980 -19.723 1.00 34.31 191 ARG A N 1
ATOM 1515 C CA . ARG A 1 191 ? 32.580 -11.232 -18.886 1.00 34.31 191 ARG A CA 1
ATOM 1516 C C . ARG A 1 191 ? 33.185 -12.562 -19.343 1.00 34.31 191 ARG A C 1
ATOM 1518 O O . ARG A 1 191 ? 33.069 -13.589 -18.680 1.00 34.31 191 ARG A O 1
ATOM 1525 N N . GLU A 1 192 ? 33.788 -12.557 -20.530 1.00 39.09 192 GLU A N 1
ATOM 1526 C CA . GLU A 1 192 ? 34.819 -13.527 -20.867 1.00 39.09 192 GLU A CA 1
ATOM 1527 C C . GLU A 1 192 ? 36.110 -13.096 -20.158 1.00 39.09 192 GLU A C 1
ATO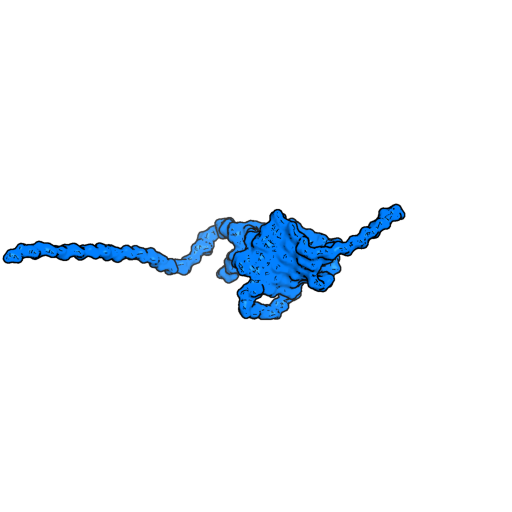M 1529 O O . GLU A 1 192 ? 36.758 -12.151 -20.584 1.00 39.09 192 GLU A O 1
ATOM 1534 N N . ARG A 1 193 ? 36.433 -13.835 -19.088 1.00 35.62 193 ARG A N 1
ATOM 1535 C CA . ARG A 1 193 ? 37.742 -13.980 -18.415 1.00 35.62 193 ARG A CA 1
ATOM 1536 C C . ARG A 1 193 ? 38.408 -12.740 -17.817 1.00 35.62 193 ARG A C 1
ATOM 1538 O O . ARG A 1 193 ? 38.983 -11.921 -18.557 1.00 35.62 193 ARG A O 1
#

pLDDT: mean 74.43, std 16.89, range [34.06, 95.44]

Secondary structure (DSSP, 8-state):
---------------------------SSTTS-HHHHHHHHTTSBHHHHHHHHHH-HHHHHHHHHHTTTSBPEEESEEEEEESSTTEEEEEEEETTEEEEEEEE--SSSS-EEEEEEESS-SS--------S--THHHHHHHHTEEES-EEEEEEEE-HHHHHHHHHHHTTS--S-EEEEEEEE---------

Nearest PDB structures (foldseek):
  4i79-assembly2_B  TM=5.913E-01  e=2.172E-01  Homo sapiens
  4ld0-assembly1_A  TM=2.935E-01  e=7.719E-02  Thermus thermophilus HB8
  6s16-assembly1_B  TM=3.144E-01  e=1.703E-01  Thermus thermophilus HB8
  1v9s-assembly1_D  TM=3.923E-01  e=4.791E-01  Thermus thermophilus HB8
  8aaf-assembly1_a  TM=3.653E-01  e=2.194E+00  Saccharomyces cerevisiae

InterPro domains:
  IPR001810 F-box domain [PF00646] (29-69)
  IPR001810 F-box domain [PS50181] (26-73)
  IPR036047 F-box-like domain superfamily [SSF81383] (24-66)

Foldseek 3Di:
DDDDDDDDDPPDDPPPPCPPPPPPPDDPLVPDDLVVNLVVLLAAALVVLVVQLVPDVSSVVSSVVSLVNHAQAEWAEWEWEDDDPQWIWIWTHHPNWIKIWIWGFPLDDAIHTQDIDTPPDPPPPDPPRPPRDDSVVLLSVLLSYAYQAYEYEHDEDDPSVVVVCCSRPVSHHYNYYYYPDYDYPPPPPPPPD

Mean predicted aligned error: 13.88 Å

Solvent-accessible surface area (backbone atoms only — not comparable to full-atom values): 11468 Å² total; per-residue (Å²): 136,92,81,91,85,81,88,81,84,82,81,77,74,82,80,77,75,75,73,75,76,88,74,72,92,64,74,67,67,80,76,48,54,70,69,61,50,36,61,52,50,28,68,36,37,61,67,59,37,58,54,45,29,72,75,37,70,70,41,29,59,45,33,62,71,22,55,89,61,29,38,51,41,76,21,62,31,38,36,41,31,40,78,54,92,45,35,36,40,36,37,39,35,40,93,96,36,40,38,39,36,35,31,39,44,84,68,67,95,68,53,33,59,63,43,80,43,61,75,71,49,89,64,75,74,66,90,72,65,64,66,96,68,58,37,59,53,49,51,56,58,51,55,39,33,31,25,53,27,38,36,38,34,59,32,67,60,46,71,50,46,53,52,46,45,48,74,65,42,75,77,32,64,60,78,40,81,48,74,79,39,71,49,76,70,77,78,72,73,79,81,76,128

Sequence (193 aa):
SNRKRCLEDDAGEPNEHTTSKLTSNEDHLSKLPDDCIRDILERIDHADLDEAATLSRRLSDLSDSSRSKAQPAEAERLEIEQVPPGLFYLLVAYAGRKFCFDISYDGGIDPKLCRLRNLNSNTRTGNSRPTSGNANKSLTLLHRFKFRSCVFRNIIINDNMLEFIDKVISTSFVTSFAIVRGFYDVQLEQRER

Organism: NCBI:txid358040

Radius of gyration: 27.15 Å; Cα contacts (8 Å, |Δi|>4): 279; chains: 1; bounding box: 126×34×50 Å